Protein AF-A0A357L4D3-F1 (afdb_monomer_lite)

Sequence (300 aa):
IMASGLSYDSAEARAICGAVTALLTGAAYRASAEMAGAIGAFPMWRENRETMLRVLRNHRRAALGTRAAGEFEGLARAPAPLDHGAAPWKALSARAQSVWNEAYELGSLNGFRNAQVSAIAPTGTIGLVMDCDTTGIEPDYALVKFKKLAGGGQIKLINQQIPAALSALGYAENEIADIIDYVVGRGTLAGAPGVSPEALREEGFTDRHLKALEDRVKLAFDLTFAFTPQALGEDFCRHILGFTEGQMHASGYQVLRDLGFSDEDIHASNLYVCGAMTTEGAPHLKLEHYAVFDCATPCG

Foldseek 3Di:
DLLLLDFCPDLQNVLVVLLVVLLQQLLQLLVQLVCCQVPNAAPCCVVCVVVLLLVLQLSLCLLVQPDDPPSRPPDPDRDHRRDCPSHPPNVSSVSSNVSSVSSSVSCNVRNGRDSGGDDFDFQVPVCVVVVHQDRTSAFHAFQWDWDADPVGDIAIDGDPSQLSNCVSVPDDPVLSVQLCCQQAAPLALDPQPFSHPVLVVVLVDDPVQRVLLSVVLNGDLASQVCVQCVNSDVCCCCPRNVDDPCLNPDPPRRRCVSSPTDPVSRVSSRSRRGHLSASVVGPPDDPVSRSSRDHPDPSD

pLDDT: mean 93.04, std 6.51, range [47.16, 98.75]

Structure (mmCIF, N/CA/C/O backbone):
data_AF-A0A357L4D3-F1
#
_entry.id   AF-A0A357L4D3-F1
#
loop_
_atom_site.group_PDB
_atom_site.id
_atom_site.type_symbol
_atom_site.label_atom_id
_atom_site.label_alt_id
_atom_site.label_comp_id
_atom_site.label_asym_id
_atom_site.label_entity_id
_atom_site.label_seq_id
_atom_site.pdbx_PDB_ins_code
_atom_site.Cartn_x
_atom_site.Cartn_y
_atom_site.Cartn_z
_atom_site.occupancy
_atom_site.B_iso_or_equiv
_atom_site.auth_seq_id
_atom_site.auth_comp_id
_atom_site.auth_asym_id
_atom_site.auth_atom_id
_atom_site.pdbx_PDB_model_num
ATOM 1 N N . ILE A 1 1 ? 3.120 5.857 -2.436 1.00 94.69 1 ILE A N 1
ATOM 2 C CA . ILE A 1 1 ? 2.044 6.684 -3.033 1.00 94.69 1 ILE A CA 1
ATOM 3 C C . ILE A 1 1 ? 1.236 7.342 -1.922 1.00 94.69 1 ILE A C 1
ATOM 5 O O . ILE A 1 1 ? 1.465 8.522 -1.703 1.00 94.69 1 ILE A O 1
ATOM 9 N N . MET A 1 2 ? 0.447 6.583 -1.148 1.00 95.56 2 MET A N 1
ATOM 10 C CA . MET A 1 2 ? -0.321 7.096 0.003 1.00 95.56 2 MET A CA 1
ATOM 11 C C . MET A 1 2 ? 0.529 7.934 0.971 1.00 95.56 2 MET A C 1
ATOM 13 O O . MET A 1 2 ? 0.196 9.080 1.229 1.00 95.56 2 MET A O 1
ATOM 17 N N . ALA A 1 3 ? 1.694 7.426 1.391 1.00 95.38 3 ALA A N 1
ATOM 18 C CA . ALA A 1 3 ? 2.630 8.137 2.275 1.00 95.38 3 ALA A CA 1
ATOM 19 C C . ALA A 1 3 ? 3.084 9.524 1.774 1.00 95.38 3 ALA A C 1
ATOM 21 O O . ALA A 1 3 ? 3.656 10.301 2.527 1.00 95.38 3 ALA A O 1
ATOM 22 N N . SER A 1 4 ? 2.886 9.824 0.489 1.00 95.62 4 SER A N 1
ATOM 23 C CA . SER A 1 4 ? 3.210 11.113 -0.126 1.00 95.62 4 SER A CA 1
ATOM 24 C C . SER A 1 4 ? 1.986 12.018 -0.292 1.00 95.62 4 SER A C 1
ATOM 26 O O . SER A 1 4 ? 2.080 13.007 -1.011 1.00 95.62 4 SER A O 1
ATOM 28 N N . GLY A 1 5 ? 0.844 11.669 0.308 1.00 96.38 5 GLY A N 1
ATOM 29 C CA . GLY A 1 5 ? -0.404 12.424 0.188 1.00 96.38 5 GLY A CA 1
ATOM 30 C C . GLY A 1 5 ? -1.052 12.332 -1.197 1.00 96.38 5 GLY A C 1
ATOM 31 O O . GLY A 1 5 ? -1.813 13.213 -1.575 1.00 96.38 5 GLY A O 1
ATOM 32 N N . LEU A 1 6 ? -0.721 11.308 -1.991 1.00 96.88 6 LEU A N 1
ATOM 33 C CA . LEU A 1 6 ? -1.233 11.146 -3.354 1.00 96.88 6 LEU A CA 1
ATOM 34 C C . LEU A 1 6 ? -2.253 10.014 -3.414 1.00 96.88 6 LEU A C 1
ATOM 36 O O . LEU A 1 6 ? -1.976 8.916 -2.928 1.00 96.88 6 LEU A O 1
ATOM 40 N N . SER A 1 7 ? -3.378 10.259 -4.089 1.00 95.62 7 SER A N 1
ATOM 41 C CA . SER A 1 7 ? -4.322 9.194 -4.432 1.00 95.62 7 SER A CA 1
ATOM 42 C C . SER A 1 7 ? -3.694 8.201 -5.399 1.00 95.62 7 SER A C 1
ATOM 44 O O . SER A 1 7 ? -2.968 8.585 -6.324 1.00 95.62 7 SER A O 1
ATOM 46 N N . TYR A 1 8 ? -3.994 6.918 -5.202 1.00 94.56 8 TYR A N 1
ATOM 47 C CA . TYR A 1 8 ? -3.538 5.840 -6.071 1.00 94.56 8 TYR A CA 1
ATOM 48 C C . TYR A 1 8 ? -3.998 6.034 -7.530 1.00 94.56 8 TYR A C 1
ATOM 50 O O . TYR A 1 8 ? -3.258 5.699 -8.458 1.00 94.56 8 TYR A O 1
ATOM 58 N N . ASP A 1 9 ? -5.173 6.631 -7.750 1.00 93.44 9 ASP A N 1
ATOM 59 C CA . ASP A 1 9 ? -5.750 6.861 -9.080 1.00 93.44 9 ASP A CA 1
ATOM 60 C C . ASP A 1 9 ? -5.331 8.195 -9.733 1.00 93.44 9 ASP A C 1
ATOM 62 O O . ASP A 1 9 ? -5.747 8.512 -10.855 1.00 93.44 9 ASP A O 1
ATOM 66 N N . SER A 1 10 ? -4.476 8.973 -9.070 1.00 96.25 10 SER A N 1
ATOM 67 C CA . SER A 1 10 ? -4.037 10.278 -9.561 1.00 96.25 10 SER A CA 1
ATOM 68 C C . SER A 1 10 ? -3.115 10.167 -10.784 1.00 96.25 10 SER A C 1
ATOM 70 O O . SER A 1 10 ? -2.499 9.129 -11.070 1.00 96.25 10 SER A O 1
ATOM 72 N N . ALA A 1 11 ? -3.001 11.256 -11.550 1.00 97.00 11 ALA A N 1
ATOM 73 C CA . ALA A 1 11 ? -2.060 11.315 -12.669 1.00 97.00 11 ALA A CA 1
ATOM 74 C C . ALA A 1 11 ? -0.606 11.236 -12.174 1.00 97.00 11 ALA A C 1
ATOM 76 O O . ALA A 1 11 ? 0.230 10.571 -12.790 1.00 97.00 11 ALA A O 1
ATOM 77 N N . GLU A 1 12 ? -0.340 11.853 -11.029 1.00 97.44 12 GLU A N 1
ATOM 78 C CA . GLU A 1 12 ? 0.917 11.872 -10.301 1.00 97.44 12 GLU A CA 1
ATOM 79 C C . GLU A 1 12 ? 1.324 10.459 -9.884 1.00 97.44 12 GLU A C 1
ATOM 81 O O . GLU A 1 12 ? 2.450 10.040 -10.161 1.00 97.44 12 GLU A O 1
ATOM 86 N N . ALA A 1 13 ? 0.411 9.688 -9.280 1.00 96.38 13 ALA A N 1
ATOM 87 C CA . ALA A 1 13 ? 0.677 8.310 -8.877 1.00 96.38 13 ALA A CA 1
ATO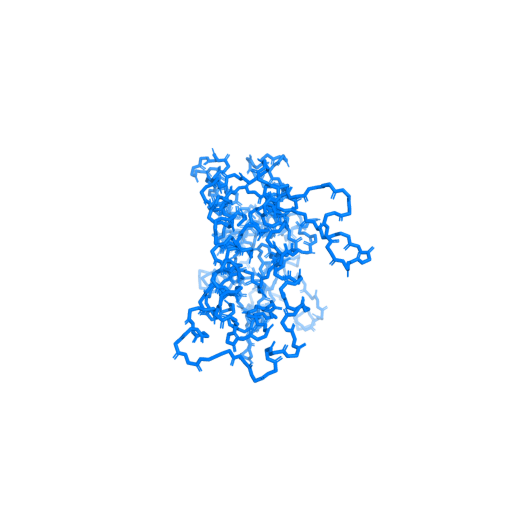M 88 C C . ALA A 1 13 ? 0.981 7.413 -10.078 1.00 96.38 13 ALA A C 1
ATOM 90 O O . ALA A 1 13 ? 1.992 6.708 -10.073 1.00 96.38 13 ALA A O 1
ATOM 91 N N . ARG A 1 14 ? 0.188 7.499 -11.156 1.00 96.50 14 ARG A N 1
ATOM 92 C CA . ARG A 1 14 ? 0.481 6.776 -12.407 1.00 96.50 14 ARG A CA 1
ATOM 93 C C . ARG A 1 14 ? 1.848 7.145 -12.979 1.00 96.50 14 ARG A C 1
ATOM 95 O O . ARG A 1 14 ? 2.580 6.260 -13.425 1.00 96.50 14 ARG A O 1
ATOM 102 N N . ALA A 1 15 ? 2.210 8.426 -12.953 1.00 96.81 15 ALA A N 1
ATOM 103 C CA . ALA A 1 15 ? 3.503 8.895 -13.433 1.00 96.81 15 ALA A CA 1
ATOM 104 C C . ALA A 1 15 ? 4.665 8.394 -12.558 1.00 96.81 15 ALA A C 1
ATOM 106 O O . ALA A 1 15 ? 5.689 7.966 -13.093 1.00 96.81 15 ALA A O 1
ATOM 107 N N . ILE A 1 16 ? 4.503 8.378 -11.231 1.00 97.06 16 ILE A N 1
ATOM 108 C CA . ILE A 1 16 ? 5.472 7.783 -10.300 1.00 97.06 16 ILE A CA 1
ATOM 109 C C . ILE A 1 16 ? 5.638 6.293 -10.593 1.00 97.06 16 ILE A C 1
ATOM 111 O O . ILE A 1 16 ? 6.762 5.845 -10.815 1.00 97.06 16 ILE A O 1
ATOM 115 N N . CYS A 1 17 ? 4.543 5.530 -10.620 1.00 95.94 17 CYS A N 1
ATOM 116 C CA . CYS A 1 17 ? 4.571 4.089 -10.864 1.00 95.94 17 CYS A CA 1
ATOM 117 C C . CYS A 1 17 ? 5.234 3.773 -12.209 1.00 95.94 17 CYS A C 1
ATOM 119 O O . CYS A 1 17 ? 6.149 2.953 -12.268 1.00 95.94 17 CYS A O 1
ATOM 121 N N . GLY A 1 18 ? 4.853 4.492 -13.269 1.00 96.31 18 GLY A N 1
ATOM 122 C CA . GLY A 1 18 ? 5.485 4.376 -14.579 1.00 96.31 18 GLY A CA 1
ATOM 123 C C . GLY A 1 18 ? 6.991 4.645 -14.528 1.00 96.31 18 GLY A C 1
ATOM 124 O O . GLY A 1 18 ? 7.767 3.868 -15.082 1.00 96.31 18 GLY A O 1
ATOM 125 N N . ALA A 1 19 ? 7.427 5.697 -13.828 1.00 97.69 19 ALA A N 1
ATOM 126 C CA . ALA A 1 19 ? 8.841 6.044 -13.717 1.00 97.69 19 ALA A CA 1
ATOM 127 C C . ALA A 1 19 ? 9.643 5.027 -12.887 1.00 97.69 19 ALA A C 1
ATOM 129 O O . ALA A 1 19 ? 10.742 4.654 -13.297 1.00 97.69 19 ALA A O 1
ATOM 130 N N . VAL A 1 20 ? 9.102 4.535 -11.763 1.00 97.19 20 VAL A N 1
ATOM 131 C CA . VAL A 1 20 ? 9.742 3.491 -10.940 1.00 97.19 20 VAL A CA 1
ATOM 132 C C . VAL A 1 20 ? 9.900 2.205 -11.748 1.00 97.19 20 VAL A C 1
ATOM 134 O O . VAL A 1 20 ? 11.005 1.675 -11.850 1.00 97.19 20 VAL A O 1
ATOM 137 N N . THR A 1 21 ? 8.830 1.714 -12.376 1.00 96.88 21 THR A N 1
ATOM 138 C CA . THR A 1 21 ? 8.885 0.472 -13.159 1.00 96.88 21 THR A CA 1
ATOM 139 C C . THR A 1 21 ? 9.787 0.611 -14.386 1.00 96.88 21 THR A C 1
ATOM 141 O O . THR A 1 21 ? 10.532 -0.322 -14.710 1.00 96.88 21 THR A O 1
ATOM 144 N N . ALA A 1 22 ? 9.779 1.776 -15.045 1.00 97.62 22 ALA A N 1
ATOM 145 C CA . ALA A 1 22 ? 10.692 2.077 -16.141 1.00 97.62 22 ALA A CA 1
ATOM 146 C C . ALA A 1 22 ? 12.150 2.072 -15.671 1.00 97.62 22 ALA A C 1
ATOM 148 O O . ALA A 1 22 ? 12.981 1.453 -16.331 1.00 97.62 22 ALA A O 1
ATOM 149 N N . LEU A 1 23 ? 12.459 2.701 -14.534 1.00 98.25 23 LEU A N 1
ATOM 150 C CA . LEU A 1 23 ? 13.804 2.714 -13.968 1.00 98.25 23 LEU A CA 1
ATOM 151 C C . LEU A 1 23 ? 14.289 1.300 -13.634 1.00 98.25 23 LEU A C 1
ATOM 153 O O . LEU A 1 23 ? 15.369 0.917 -14.076 1.00 98.25 23 LEU A O 1
ATOM 157 N N . LEU A 1 24 ? 13.487 0.518 -12.906 1.00 98.12 24 LEU A N 1
ATOM 158 C CA . LEU A 1 24 ? 13.829 -0.855 -12.520 1.00 98.12 24 LEU A CA 1
ATOM 159 C C . LEU A 1 24 ? 14.109 -1.728 -13.749 1.00 98.12 24 LEU A C 1
ATOM 161 O O . LEU A 1 24 ? 15.139 -2.397 -13.826 1.00 98.12 24 LEU A O 1
ATOM 165 N N . THR A 1 25 ? 13.220 -1.677 -14.743 1.00 98.31 25 THR A N 1
ATOM 166 C CA . THR A 1 25 ? 13.346 -2.494 -15.956 1.00 98.31 25 THR A CA 1
ATOM 167 C C . THR A 1 25 ? 14.520 -2.040 -16.826 1.00 98.31 25 THR A C 1
ATOM 169 O O . THR A 1 25 ? 15.302 -2.870 -17.287 1.00 98.31 25 THR A O 1
ATOM 172 N N . GLY A 1 26 ? 14.683 -0.730 -17.033 1.00 98.44 26 GLY A N 1
ATOM 173 C CA . GLY A 1 26 ? 15.784 -0.179 -17.821 1.00 98.44 26 GLY A CA 1
ATOM 174 C C . GLY A 1 26 ? 17.144 -0.459 -17.178 1.00 98.44 26 GLY A C 1
ATOM 175 O O . GLY A 1 26 ? 18.069 -0.888 -17.864 1.00 98.44 26 GLY A O 1
ATOM 176 N N . ALA A 1 27 ? 17.256 -0.311 -15.855 1.00 98.69 27 ALA A N 1
ATOM 177 C CA . ALA A 1 27 ? 18.471 -0.644 -15.114 1.00 98.69 27 ALA A CA 1
ATOM 178 C C . ALA A 1 27 ? 18.823 -2.134 -15.225 1.00 98.69 27 ALA A C 1
ATOM 180 O O . ALA A 1 27 ? 19.986 -2.471 -15.443 1.00 98.69 27 ALA A O 1
ATOM 181 N N . ALA A 1 28 ? 17.829 -3.022 -15.143 1.00 98.75 28 ALA A N 1
ATOM 182 C CA . ALA A 1 28 ? 18.045 -4.455 -15.297 1.00 98.75 28 ALA A CA 1
ATOM 183 C C . ALA A 1 28 ? 18.499 -4.827 -16.721 1.00 98.75 28 ALA A C 1
ATOM 185 O O . ALA A 1 28 ? 19.418 -5.629 -16.882 1.00 98.75 28 ALA A O 1
ATOM 186 N N . TYR A 1 29 ? 17.937 -4.203 -17.764 1.00 98.69 29 TYR A N 1
ATOM 187 C CA . TYR A 1 29 ? 18.421 -4.397 -19.136 1.00 98.69 29 TYR A CA 1
ATOM 188 C C . TYR A 1 29 ? 19.818 -3.813 -19.367 1.00 98.69 29 TYR A C 1
ATOM 190 O O . TYR A 1 29 ? 20.626 -4.450 -20.038 1.00 98.69 29 TYR A O 1
ATOM 198 N N . ARG A 1 30 ? 20.138 -2.652 -18.781 1.00 98.75 30 ARG A N 1
ATOM 199 C CA . ARG A 1 30 ? 21.494 -2.080 -18.800 1.00 98.75 30 ARG A CA 1
ATOM 200 C C . ARG A 1 30 ? 22.500 -3.053 -18.183 1.00 98.75 30 ARG A C 1
ATOM 202 O O . ARG A 1 30 ? 23.486 -3.384 -18.832 1.00 98.75 30 ARG A O 1
ATOM 209 N N . ALA A 1 31 ? 22.213 -3.577 -16.991 1.00 98.75 31 ALA A N 1
ATOM 210 C CA . ALA A 1 31 ? 23.050 -4.589 -16.345 1.00 98.75 31 ALA A CA 1
ATOM 211 C C . ALA A 1 31 ? 23.157 -5.870 -17.193 1.00 98.75 31 ALA A C 1
ATOM 213 O O . ALA A 1 31 ? 24.236 -6.432 -17.357 1.00 98.75 31 ALA A O 1
ATOM 214 N N . SER A 1 32 ? 22.058 -6.308 -17.812 1.00 98.75 32 SER A N 1
ATOM 215 C CA . SER A 1 32 ? 22.063 -7.461 -18.716 1.00 98.75 32 SER A CA 1
ATOM 216 C C . SER A 1 32 ? 22.957 -7.250 -19.948 1.00 98.75 32 SER A C 1
ATOM 218 O O . SER A 1 32 ? 23.592 -8.198 -20.416 1.00 98.75 32 SER A O 1
ATOM 220 N N . ALA A 1 33 ? 23.047 -6.022 -20.462 1.00 98.75 33 ALA A N 1
ATOM 221 C CA . ALA A 1 33 ? 23.944 -5.659 -21.557 1.00 98.75 33 ALA A CA 1
ATOM 222 C C . ALA A 1 33 ? 25.419 -5.560 -21.119 1.00 98.75 33 ALA A C 1
ATOM 224 O O . ALA A 1 33 ? 26.315 -5.956 -21.870 1.00 98.75 33 ALA A O 1
ATOM 225 N N . GLU A 1 34 ? 25.687 -5.093 -19.895 1.00 98.69 34 GLU A N 1
ATOM 226 C CA . GLU A 1 34 ? 27.023 -5.152 -19.276 1.00 98.69 34 GLU A CA 1
ATOM 227 C C . GLU A 1 34 ? 27.485 -6.614 -19.147 1.00 98.69 34 GLU A C 1
ATOM 229 O O . GLU A 1 34 ? 28.576 -6.971 -19.597 1.00 98.69 34 GLU A O 1
ATOM 234 N N . MET A 1 35 ? 26.617 -7.490 -18.629 1.00 98.75 35 MET A N 1
ATOM 235 C CA . MET A 1 35 ? 26.881 -8.928 -18.536 1.00 98.75 35 MET A CA 1
ATOM 236 C C . MET A 1 35 ? 27.131 -9.549 -19.912 1.00 98.75 35 MET A C 1
ATOM 238 O O . MET A 1 35 ? 28.059 -10.338 -20.063 1.00 98.75 35 MET A O 1
ATOM 242 N N . ALA A 1 36 ? 26.341 -9.195 -20.928 1.00 98.62 36 ALA A N 1
ATOM 243 C CA . ALA A 1 36 ? 26.537 -9.715 -22.278 1.00 98.62 36 ALA A CA 1
ATOM 244 C C . ALA A 1 36 ? 27.916 -9.358 -22.850 1.00 98.62 36 ALA A C 1
ATOM 246 O O . ALA A 1 36 ? 28.541 -10.200 -23.492 1.00 98.62 36 ALA A O 1
ATOM 247 N N . GLY A 1 37 ? 28.418 -8.151 -22.567 1.00 98.31 37 GLY A N 1
ATOM 248 C CA . GLY A 1 37 ? 29.759 -7.730 -22.977 1.00 98.31 37 GLY A CA 1
ATOM 249 C C . GLY A 1 37 ? 30.880 -8.532 -22.308 1.00 98.31 37 GLY A C 1
ATOM 250 O O . GLY A 1 37 ? 31.916 -8.761 -22.923 1.00 98.31 37 GLY A O 1
ATOM 251 N N . ALA A 1 38 ? 30.666 -8.997 -21.074 1.00 98.25 38 ALA A N 1
ATOM 252 C CA . ALA A 1 38 ? 31.663 -9.754 -20.315 1.00 98.25 38 ALA A CA 1
ATOM 253 C C . ALA A 1 38 ? 31.607 -11.274 -20.557 1.00 98.25 38 ALA A C 1
ATOM 255 O O . ALA A 1 38 ? 32.646 -11.922 -20.657 1.00 98.25 38 ALA A O 1
ATOM 256 N N . ILE A 1 39 ? 30.404 -11.856 -20.619 1.00 98.12 39 ILE A N 1
ATOM 257 C CA . ILE A 1 39 ? 30.187 -13.317 -20.621 1.00 98.12 39 ILE A CA 1
ATOM 258 C C . ILE A 1 39 ? 29.311 -13.815 -21.785 1.00 98.12 39 ILE A C 1
ATOM 260 O O . ILE A 1 39 ? 28.889 -14.975 -21.801 1.00 98.12 39 ILE A O 1
ATOM 264 N N . GLY A 1 40 ? 29.028 -12.950 -22.760 1.00 98.25 40 GLY A N 1
ATOM 265 C CA . GLY A 1 40 ? 28.209 -13.245 -23.936 1.00 98.25 40 GLY A CA 1
ATOM 266 C C . GLY A 1 40 ? 26.702 -13.107 -23.696 1.00 98.25 40 GLY A C 1
ATOM 267 O O . GLY A 1 40 ? 26.199 -13.315 -22.589 1.00 98.25 40 GLY A O 1
ATOM 268 N N . ALA A 1 41 ? 25.966 -12.774 -24.759 1.00 98.56 41 ALA A N 1
ATOM 269 C CA . ALA A 1 41 ? 24.504 -12.687 -24.767 1.00 98.56 41 ALA A CA 1
ATOM 270 C C . ALA A 1 41 ? 23.817 -14.053 -24.530 1.00 98.56 41 ALA A C 1
ATOM 272 O O . ALA A 1 41 ? 24.474 -15.097 -24.498 1.00 98.56 41 ALA A O 1
ATOM 273 N N . PHE A 1 42 ? 22.489 -14.066 -24.360 1.00 98.12 42 PHE A N 1
ATOM 274 C CA . PHE A 1 42 ? 21.740 -15.328 -24.267 1.00 98.12 42 PHE A CA 1
ATOM 275 C C . PHE A 1 42 ? 21.852 -16.154 -25.567 1.00 98.12 42 PHE A C 1
ATOM 277 O O . PHE A 1 42 ? 22.042 -15.575 -26.640 1.00 98.12 42 PHE A O 1
ATOM 284 N N . PRO A 1 43 ? 21.695 -17.494 -25.513 1.00 97.88 43 PRO A N 1
ATOM 285 C CA . PRO A 1 43 ? 22.008 -18.383 -26.639 1.00 97.88 43 PRO A CA 1
ATOM 286 C C . PRO A 1 43 ? 21.337 -18.027 -27.974 1.00 97.88 43 PRO A C 1
ATOM 288 O O . PRO A 1 43 ? 21.995 -18.052 -29.006 1.00 97.88 43 PRO A O 1
ATOM 291 N N . MET A 1 44 ? 20.059 -17.640 -27.946 1.00 97.44 44 MET A N 1
ATOM 292 C CA . MET A 1 44 ? 19.259 -17.312 -29.139 1.00 97.44 44 MET A CA 1
ATOM 293 C C . MET A 1 44 ? 19.305 -15.823 -29.527 1.00 97.44 44 MET A C 1
ATOM 295 O O . MET A 1 44 ? 18.404 -15.321 -30.204 1.00 97.44 44 MET A O 1
ATOM 299 N N . TRP A 1 45 ? 20.295 -15.063 -29.043 1.00 97.44 45 TRP A N 1
ATOM 300 C CA . TRP A 1 45 ? 20.363 -13.620 -29.290 1.00 97.44 45 TRP A CA 1
ATOM 301 C C . TRP A 1 45 ? 20.466 -13.293 -30.778 1.00 97.44 45 TRP A C 1
ATOM 303 O O . TRP A 1 45 ? 19.811 -12.362 -31.235 1.00 97.44 45 TRP A O 1
ATOM 313 N N . ARG A 1 46 ? 21.258 -14.049 -31.549 1.00 96.94 46 ARG A N 1
ATOM 314 C CA . ARG A 1 46 ? 21.493 -13.757 -32.973 1.00 96.94 46 ARG A CA 1
ATOM 315 C C . ARG A 1 46 ? 20.198 -13.821 -33.778 1.00 96.94 46 ARG A C 1
ATOM 317 O O . ARG A 1 46 ? 19.927 -12.924 -34.568 1.00 96.94 46 ARG A O 1
ATOM 324 N N . GLU A 1 47 ? 19.389 -14.840 -33.526 1.00 97.75 47 GLU A N 1
ATOM 325 C CA . GLU A 1 47 ? 18.095 -15.061 -34.162 1.00 97.75 47 GLU A CA 1
ATOM 326 C C . GLU A 1 47 ? 17.042 -14.066 -33.658 1.00 97.75 47 GLU A C 1
ATOM 328 O O . GLU A 1 47 ? 16.167 -13.639 -34.410 1.00 97.75 47 GLU A O 1
ATOM 333 N N . ASN A 1 48 ? 17.116 -13.673 -32.382 1.00 97.44 48 ASN A N 1
ATOM 334 C CA . ASN A 1 48 ? 16.118 -12.812 -31.750 1.00 97.44 48 ASN A CA 1
ATOM 335 C C . ASN A 1 48 ? 16.438 -11.308 -31.814 1.00 97.44 48 ASN A C 1
ATOM 337 O O . ASN A 1 48 ? 15.561 -10.493 -31.519 1.00 97.44 48 ASN A O 1
ATOM 341 N N . ARG A 1 49 ? 17.655 -10.930 -32.228 1.00 97.44 49 ARG A N 1
ATOM 342 C CA . ARG A 1 49 ? 18.212 -9.569 -32.157 1.00 97.44 49 ARG A CA 1
ATOM 343 C C . ARG A 1 49 ? 17.238 -8.492 -32.615 1.00 97.44 49 ARG A C 1
ATOM 345 O O . ARG A 1 49 ? 16.936 -7.580 -31.853 1.00 97.44 49 ARG A O 1
ATOM 352 N N . GLU A 1 50 ? 16.721 -8.600 -33.836 1.00 97.50 50 GLU A N 1
ATOM 353 C CA . GLU A 1 50 ? 15.847 -7.566 -34.406 1.00 97.50 50 GLU A CA 1
ATOM 354 C C . GLU A 1 50 ? 14.525 -7.432 -33.642 1.00 97.50 50 GLU A C 1
ATOM 356 O O . GLU A 1 50 ? 14.039 -6.324 -33.407 1.00 97.50 50 GLU A O 1
ATOM 361 N N . THR A 1 51 ? 13.968 -8.557 -33.188 1.00 96.94 51 THR A N 1
ATOM 362 C CA . THR A 1 51 ? 12.732 -8.571 -32.397 1.00 96.94 51 THR A CA 1
ATOM 363 C C . THR A 1 51 ? 12.957 -7.951 -31.025 1.00 96.94 51 THR A C 1
ATOM 365 O O . THR A 1 51 ? 12.169 -7.106 -30.600 1.00 96.94 51 THR A O 1
ATOM 368 N N . MET A 1 52 ? 14.038 -8.327 -30.344 1.00 97.25 52 MET A N 1
ATOM 369 C CA . MET A 1 52 ? 14.359 -7.778 -29.035 1.00 97.25 52 MET A CA 1
ATOM 370 C C . MET A 1 52 ? 14.674 -6.285 -29.134 1.00 97.25 52 MET A C 1
ATOM 372 O O . MET A 1 52 ? 14.056 -5.491 -28.432 1.00 97.25 52 MET A O 1
ATOM 376 N N . LEU A 1 53 ? 15.536 -5.857 -30.060 1.00 97.88 53 LEU A N 1
ATOM 377 C CA . LEU A 1 53 ? 15.850 -4.436 -30.232 1.00 97.88 53 LEU A CA 1
ATOM 378 C C . LEU A 1 53 ? 14.605 -3.599 -30.554 1.00 97.88 53 LEU A C 1
ATOM 380 O O . LEU A 1 53 ? 14.491 -2.486 -30.045 1.00 97.88 53 LEU A O 1
ATOM 384 N N . ARG A 1 54 ? 13.634 -4.132 -31.309 1.00 97.06 54 ARG A N 1
ATOM 385 C CA . ARG A 1 54 ? 12.324 -3.484 -31.502 1.00 97.06 54 ARG A CA 1
ATOM 386 C C . ARG A 1 54 ? 11.580 -3.282 -30.179 1.00 97.06 54 ARG A C 1
ATOM 388 O O . ARG A 1 54 ? 11.091 -2.185 -29.913 1.00 97.06 54 ARG A O 1
ATOM 395 N N . VAL A 1 55 ? 11.503 -4.318 -29.342 1.00 96.12 55 VAL A N 1
ATOM 396 C CA . VAL A 1 55 ? 10.865 -4.243 -28.015 1.00 96.12 55 VAL A CA 1
ATOM 397 C C . VAL A 1 55 ? 11.563 -3.202 -27.135 1.00 96.12 55 VAL A C 1
ATOM 399 O O . VAL A 1 55 ? 10.897 -2.339 -26.564 1.00 96.12 55 VAL A O 1
ATOM 402 N N . LEU A 1 56 ? 12.897 -3.212 -27.088 1.00 97.31 56 LEU A N 1
ATOM 403 C CA . LEU A 1 56 ? 13.687 -2.262 -26.301 1.00 97.31 56 LEU A CA 1
ATOM 404 C C . LEU A 1 56 ? 13.523 -0.819 -26.814 1.00 97.31 56 LEU A C 1
ATOM 406 O O . LEU A 1 56 ? 13.382 0.095 -26.002 1.00 97.31 56 LEU A O 1
ATOM 410 N N . ARG A 1 57 ? 13.454 -0.594 -28.138 1.00 96.94 57 ARG A N 1
ATOM 411 C CA . ARG A 1 57 ? 13.126 0.729 -28.708 1.00 96.94 57 ARG A CA 1
ATOM 412 C C . ARG A 1 57 ? 11.749 1.211 -28.270 1.00 96.94 57 ARG A C 1
ATOM 414 O O . ARG A 1 57 ? 11.611 2.375 -27.911 1.00 96.94 57 ARG A O 1
ATOM 421 N N . ASN A 1 58 ? 10.744 0.337 -28.262 1.00 97.00 58 ASN A N 1
ATOM 422 C CA . ASN A 1 58 ? 9.400 0.701 -27.814 1.00 97.00 58 ASN A CA 1
ATOM 423 C C . ASN A 1 58 ? 9.359 1.043 -26.320 1.00 97.00 58 ASN A C 1
ATOM 425 O O . ASN A 1 58 ? 8.753 2.048 -25.956 1.00 97.00 58 ASN A O 1
ATOM 429 N N . HIS A 1 59 ? 10.044 0.282 -25.461 1.00 96.94 59 HIS A N 1
ATOM 4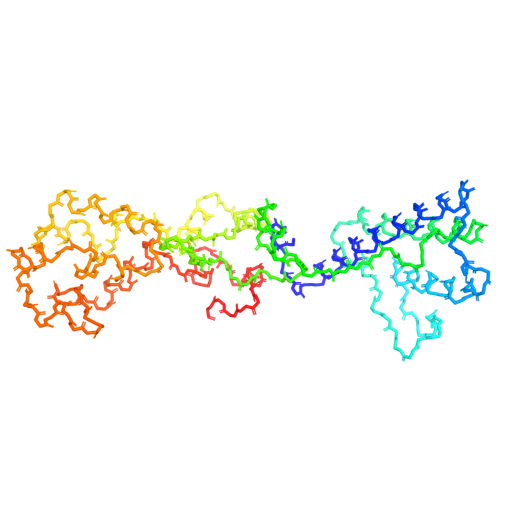30 C CA . HIS A 1 59 ? 10.175 0.651 -24.048 1.00 96.94 59 HIS A CA 1
ATOM 431 C C . HIS A 1 59 ? 10.894 1.989 -23.866 1.00 96.94 59 HIS A C 1
ATOM 433 O O . HIS A 1 59 ? 10.426 2.833 -23.105 1.00 96.94 59 HIS A O 1
ATOM 439 N N . ARG A 1 60 ? 11.980 2.219 -24.612 1.00 97.06 60 ARG A N 1
ATOM 440 C CA . ARG A 1 60 ? 12.701 3.495 -24.614 1.00 97.06 60 ARG A CA 1
ATOM 441 C C . ARG A 1 60 ? 11.797 4.657 -25.034 1.00 97.06 60 ARG A C 1
ATOM 443 O O . ARG A 1 60 ? 11.765 5.661 -24.338 1.00 97.06 60 ARG A O 1
ATOM 450 N N . ARG A 1 61 ? 11.018 4.525 -26.114 1.00 96.62 61 ARG A N 1
ATOM 451 C CA . ARG A 1 61 ? 10.039 5.547 -26.545 1.00 96.62 61 ARG A CA 1
ATOM 452 C C . ARG A 1 61 ? 8.993 5.837 -25.471 1.00 96.62 61 ARG A C 1
ATOM 454 O O . ARG A 1 61 ? 8.723 6.998 -25.181 1.00 96.62 61 ARG A O 1
ATOM 461 N N . ALA A 1 62 ? 8.441 4.795 -24.846 1.00 96.44 62 ALA A N 1
ATOM 462 C CA . ALA A 1 62 ? 7.489 4.963 -23.751 1.00 96.44 62 ALA A CA 1
ATOM 463 C C . ALA A 1 62 ? 8.126 5.701 -22.561 1.00 96.44 62 ALA A C 1
ATOM 465 O O . ALA A 1 62 ? 7.512 6.613 -22.016 1.00 96.44 62 ALA A O 1
ATOM 466 N N . ALA A 1 63 ? 9.365 5.356 -22.201 1.00 96.69 63 ALA A N 1
ATOM 467 C CA . ALA A 1 63 ? 10.104 5.998 -21.118 1.00 96.69 63 ALA A CA 1
ATOM 468 C C . ALA A 1 63 ? 10.495 7.454 -21.410 1.00 96.69 63 ALA A C 1
ATOM 470 O O . ALA A 1 63 ? 10.647 8.210 -20.460 1.00 96.69 63 ALA A O 1
ATOM 471 N N . LEU A 1 64 ? 10.650 7.832 -22.686 1.00 95.81 64 LEU A N 1
ATOM 472 C CA . LEU A 1 64 ? 10.890 9.207 -23.154 1.00 95.81 64 LEU A CA 1
ATOM 473 C C . LEU A 1 64 ? 9.602 10.034 -23.307 1.00 95.81 64 LEU A C 1
ATOM 475 O O . LEU A 1 64 ? 9.662 11.201 -23.690 1.00 95.81 64 LEU A O 1
ATOM 479 N N . GLY A 1 65 ? 8.432 9.442 -23.056 1.00 94.44 65 GLY A N 1
ATOM 480 C CA . GLY A 1 65 ? 7.162 10.157 -23.140 1.00 94.44 65 GLY A CA 1
ATOM 481 C C . GLY A 1 65 ? 6.632 10.356 -24.567 1.00 94.44 65 GLY A C 1
ATOM 482 O O . GLY A 1 65 ? 5.809 11.245 -24.781 1.00 94.44 65 GLY A O 1
ATOM 483 N N . THR A 1 66 ? 7.071 9.556 -25.548 1.00 91.38 66 THR A N 1
ATOM 484 C CA . THR A 1 66 ? 6.587 9.621 -26.942 1.00 91.38 66 THR A CA 1
ATOM 485 C C . THR A 1 66 ? 5.063 9.464 -27.021 1.00 91.38 66 THR A C 1
ATOM 487 O O . THR A 1 66 ? 4.518 8.451 -26.582 1.00 91.38 66 THR A O 1
ATOM 490 N N . ARG A 1 67 ? 4.371 10.424 -27.654 1.00 85.94 67 ARG A N 1
ATOM 491 C CA . ARG A 1 67 ? 2.901 10.411 -27.836 1.00 85.94 67 ARG A CA 1
ATOM 492 C C . ARG A 1 67 ? 2.430 10.374 -29.292 1.00 85.94 67 ARG A C 1
ATOM 494 O O . ARG A 1 67 ? 1.240 10.180 -29.526 1.00 85.94 67 ARG A O 1
ATOM 501 N N . ALA A 1 68 ? 3.319 10.568 -30.265 1.00 79.44 68 ALA A N 1
ATOM 502 C CA . ALA A 1 68 ? 2.929 10.603 -31.670 1.00 79.44 68 ALA A CA 1
ATOM 503 C C . ALA A 1 68 ? 2.486 9.218 -32.175 1.00 79.44 68 ALA A C 1
ATOM 505 O O . ALA A 1 68 ? 3.094 8.186 -31.871 1.00 79.44 68 ALA A O 1
ATOM 506 N N . ALA A 1 69 ? 1.402 9.201 -32.953 1.00 70.06 69 ALA A N 1
ATOM 507 C CA . ALA A 1 69 ? 0.860 7.979 -33.532 1.00 70.06 69 ALA A CA 1
ATOM 508 C C . ALA A 1 69 ? 1.853 7.357 -34.528 1.00 70.06 69 ALA A C 1
ATOM 510 O O . ALA A 1 69 ? 2.466 8.058 -35.327 1.00 70.06 69 ALA A O 1
ATOM 511 N N . GLY A 1 70 ? 1.996 6.030 -34.487 1.00 76.00 70 GLY A N 1
ATOM 512 C CA . GLY A 1 70 ? 2.886 5.288 -35.388 1.00 76.00 70 GLY A CA 1
ATOM 513 C C . GLY A 1 70 ? 4.356 5.228 -34.960 1.00 76.00 70 GLY A C 1
ATOM 514 O O . GLY A 1 70 ? 5.129 4.529 -35.606 1.00 76.00 70 GLY A O 1
ATOM 515 N N . GLU A 1 71 ? 4.754 5.882 -33.860 1.00 84.94 71 GLU A N 1
ATOM 516 C CA . GLU A 1 71 ? 6.140 5.793 -33.376 1.00 84.94 71 GLU A CA 1
ATOM 517 C C . GLU A 1 71 ? 6.468 4.452 -32.705 1.00 84.94 71 GLU A C 1
ATOM 519 O O . GLU A 1 71 ? 7.627 4.046 -32.673 1.00 84.94 71 GLU A O 1
ATOM 524 N N . PHE A 1 72 ? 5.475 3.731 -32.182 1.00 94.00 72 PHE A N 1
ATOM 525 C CA . PHE A 1 72 ? 5.695 2.398 -31.626 1.00 94.00 72 PHE A CA 1
ATOM 526 C C . PHE A 1 72 ? 5.726 1.339 -32.735 1.00 94.00 72 PHE A C 1
ATOM 528 O O . PHE A 1 72 ? 4.771 1.164 -33.488 1.00 94.00 72 PHE A O 1
ATOM 535 N N . GLU A 1 73 ? 6.827 0.596 -32.817 1.00 94.12 73 GLU A N 1
ATOM 536 C CA . GLU A 1 73 ? 7.081 -0.375 -33.879 1.00 94.12 73 GLU A CA 1
ATOM 537 C C . GLU A 1 73 ? 6.357 -1.701 -33.621 1.00 94.12 73 GLU A C 1
ATOM 539 O O . GLU A 1 73 ? 6.607 -2.367 -32.614 1.00 94.12 73 GLU A O 1
ATOM 544 N N . GLY A 1 74 ? 5.533 -2.145 -34.572 1.00 93.06 74 GLY A N 1
ATOM 545 C CA . GLY A 1 74 ? 4.986 -3.506 -34.584 1.00 93.06 74 GLY A CA 1
ATOM 546 C C . GLY A 1 74 ? 4.006 -3.817 -33.449 1.00 93.06 74 GLY A C 1
ATOM 547 O O . GLY A 1 74 ? 3.943 -4.965 -33.012 1.00 93.06 74 GLY A O 1
ATOM 548 N N . LEU A 1 75 ? 3.267 -2.816 -32.957 1.00 91.31 75 LEU A N 1
ATOM 549 C CA . LEU A 1 75 ? 2.220 -2.987 -31.947 1.00 91.31 75 LEU A CA 1
ATOM 550 C C . LEU A 1 75 ? 0.843 -2.665 -32.535 1.00 91.31 75 LEU A C 1
ATOM 552 O O . LEU A 1 75 ? 0.667 -1.632 -33.173 1.00 91.31 75 LEU A O 1
ATOM 556 N N . ALA A 1 76 ? -0.149 -3.516 -32.262 1.00 90.25 76 ALA A N 1
ATOM 557 C CA . ALA A 1 76 ? -1.545 -3.251 -32.624 1.00 90.25 76 ALA A CA 1
ATOM 558 C C . ALA A 1 76 ? -2.181 -2.145 -31.759 1.00 90.25 76 ALA A C 1
ATOM 560 O O . ALA A 1 76 ? -3.120 -1.478 -32.184 1.00 90.25 76 ALA A O 1
ATOM 561 N N . ARG A 1 77 ? -1.665 -1.948 -30.540 1.00 88.75 77 ARG A N 1
ATOM 562 C CA . ARG A 1 77 ? -2.097 -0.911 -29.600 1.00 88.75 77 ARG A CA 1
ATOM 563 C C . ARG A 1 77 ? -0.873 -0.216 -29.019 1.00 88.75 77 ARG A C 1
ATOM 565 O O . ARG A 1 77 ? 0.032 -0.884 -28.520 1.00 88.75 77 ARG A O 1
ATOM 572 N N . ALA A 1 78 ? -0.860 1.112 -29.070 1.00 89.69 78 ALA A N 1
ATOM 573 C CA . ALA A 1 78 ? 0.197 1.897 -28.448 1.00 89.69 78 ALA A CA 1
ATOM 574 C C . ALA A 1 78 ? 0.134 1.763 -26.911 1.00 89.69 78 ALA A C 1
ATOM 576 O O . ALA A 1 78 ? -0.965 1.812 -26.346 1.00 89.69 78 ALA A O 1
ATOM 577 N N . PRO A 1 79 ? 1.278 1.585 -26.228 1.00 91.31 79 PRO A N 1
ATOM 578 C CA . PRO A 1 79 ? 1.332 1.612 -24.773 1.00 91.31 79 PRO A CA 1
ATOM 579 C C . PRO A 1 79 ? 1.109 3.037 -24.252 1.00 91.31 79 PRO A C 1
ATOM 581 O O . PRO A 1 79 ? 1.284 4.013 -24.982 1.00 91.31 79 PRO A O 1
ATOM 584 N N . ALA A 1 80 ? 0.762 3.158 -22.970 1.00 91.38 80 ALA A N 1
ATOM 585 C CA . ALA A 1 80 ? 0.747 4.449 -22.295 1.00 91.38 80 ALA A CA 1
ATOM 586 C C . ALA A 1 80 ? 2.196 4.939 -22.096 1.00 91.38 80 ALA A C 1
ATOM 588 O O . ALA A 1 80 ? 2.982 4.235 -21.453 1.00 91.38 80 ALA A O 1
ATOM 589 N N . PRO A 1 81 ? 2.581 6.102 -22.647 1.00 94.50 81 PRO A N 1
ATOM 590 C CA . PRO A 1 81 ? 3.900 6.668 -22.412 1.00 94.50 81 PRO A CA 1
ATOM 591 C C . PRO A 1 81 ? 3.989 7.288 -21.016 1.00 94.50 81 PRO A C 1
ATOM 593 O O . PRO A 1 81 ? 2.978 7.642 -20.406 1.00 94.50 81 PRO A O 1
ATOM 596 N N . LEU A 1 82 ? 5.215 7.443 -20.522 1.00 95.25 82 LEU A N 1
ATOM 597 C CA . LEU A 1 82 ? 5.474 8.066 -19.234 1.00 95.25 82 LEU A CA 1
ATOM 598 C C . LEU A 1 82 ? 5.078 9.549 -19.263 1.00 95.25 82 LEU A C 1
ATOM 600 O O . LEU A 1 82 ? 5.515 10.313 -20.125 1.00 95.25 82 LEU A O 1
ATOM 604 N N . ASP A 1 83 ? 4.257 9.966 -18.301 1.00 95.88 83 ASP A N 1
ATOM 605 C CA . ASP A 1 83 ? 3.859 11.363 -18.155 1.00 95.88 83 ASP A CA 1
ATOM 606 C C . ASP A 1 83 ? 4.866 12.138 -17.295 1.00 95.88 83 ASP A C 1
ATOM 608 O O . ASP A 1 83 ? 4.753 12.241 -16.072 1.00 95.88 83 ASP A O 1
ATOM 612 N N . HIS A 1 84 ? 5.885 12.694 -17.946 1.00 95.25 84 HIS A N 1
ATOM 613 C CA . HIS A 1 84 ? 6.891 13.526 -17.280 1.00 95.25 84 HIS A CA 1
ATOM 614 C C . HIS A 1 84 ? 6.317 14.826 -16.691 1.00 95.25 84 HIS A C 1
ATOM 616 O O . HIS A 1 84 ? 6.902 15.390 -15.759 1.00 95.25 84 HIS A O 1
ATOM 622 N N . GLY A 1 85 ? 5.187 15.307 -17.223 1.00 95.38 85 GLY A N 1
ATOM 623 C CA . GLY A 1 85 ? 4.496 16.496 -16.733 1.00 95.38 85 GLY A CA 1
ATOM 624 C C . GLY A 1 85 ? 3.886 16.234 -15.363 1.00 95.38 85 GLY A C 1
ATOM 625 O O . GLY A 1 85 ? 4.205 16.948 -14.412 1.00 95.38 85 GLY A O 1
ATOM 626 N N . ALA A 1 86 ? 3.122 15.145 -15.260 1.00 96.06 86 ALA A N 1
ATOM 627 C CA . ALA A 1 86 ? 2.452 14.724 -14.033 1.00 96.06 86 ALA A CA 1
ATOM 628 C C . ALA A 1 86 ? 3.401 14.157 -12.960 1.00 96.06 86 ALA A C 1
ATOM 630 O O . ALA A 1 86 ? 3.043 14.129 -11.792 1.00 96.06 86 ALA A O 1
ATOM 631 N N . ALA A 1 87 ? 4.619 13.715 -13.302 1.00 92.81 87 ALA A N 1
ATOM 632 C CA . ALA A 1 87 ? 5.554 13.176 -12.309 1.00 92.81 87 ALA A CA 1
ATOM 633 C C . ALA A 1 87 ? 6.006 14.259 -11.299 1.00 92.81 87 ALA A C 1
ATOM 635 O O . ALA A 1 87 ? 6.726 15.180 -11.706 1.00 92.81 87 ALA A O 1
ATOM 636 N N . PRO A 1 88 ? 5.692 14.149 -9.993 1.00 93.56 88 PRO A N 1
ATOM 637 C CA . PRO A 1 88 ? 6.157 15.116 -8.996 1.00 93.56 88 PRO A CA 1
ATOM 638 C C . PRO A 1 88 ? 7.664 14.968 -8.736 1.00 93.56 88 PRO A C 1
ATOM 640 O O . PRO A 1 88 ? 8.383 15.950 -8.559 1.00 93.56 88 PRO A O 1
ATOM 643 N N . TRP A 1 89 ? 8.189 13.741 -8.797 1.00 95.31 89 TRP A N 1
ATOM 644 C CA . TRP A 1 89 ? 9.607 13.453 -8.581 1.00 95.31 89 TRP A CA 1
ATOM 645 C C . TRP A 1 89 ? 10.396 13.551 -9.889 1.00 95.31 89 TRP A C 1
ATOM 647 O O . T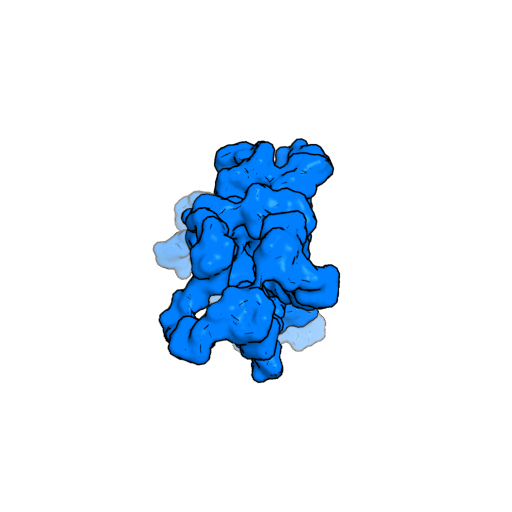RP A 1 89 ? 10.680 12.553 -10.558 1.00 95.31 89 TRP A O 1
ATOM 657 N N . LYS A 1 90 ? 10.769 14.780 -10.263 1.00 95.62 90 LYS A N 1
ATOM 658 C CA . LYS A 1 90 ? 11.456 15.058 -11.537 1.00 95.62 90 LYS A CA 1
ATOM 659 C C . LYS A 1 90 ? 12.767 14.282 -11.702 1.00 95.62 90 LYS A C 1
ATOM 661 O O . LYS A 1 90 ? 13.029 13.784 -12.793 1.00 95.62 90 LYS A O 1
ATOM 666 N N . ALA A 1 91 ? 13.541 14.096 -10.631 1.00 97.31 91 ALA A N 1
ATOM 667 C CA . ALA A 1 91 ? 14.783 13.319 -10.671 1.00 97.31 91 ALA A CA 1
ATOM 668 C C . ALA A 1 91 ? 14.550 11.840 -11.030 1.00 97.31 91 ALA A C 1
ATOM 670 O O . ALA A 1 91 ? 15.268 11.290 -11.864 1.00 97.31 91 ALA A O 1
ATOM 671 N N . LEU A 1 92 ? 13.511 11.212 -10.465 1.00 97.38 92 LEU A N 1
ATOM 672 C CA . LEU A 1 92 ? 13.126 9.840 -10.807 1.00 97.38 92 LEU A CA 1
ATOM 673 C C . LEU A 1 92 ? 12.736 9.745 -12.288 1.00 97.38 92 LEU A C 1
ATOM 675 O O . LEU A 1 92 ? 13.214 8.874 -13.012 1.00 97.38 92 LEU A O 1
ATOM 679 N N . SER A 1 93 ? 11.901 10.679 -12.741 1.00 96.50 93 SER A N 1
ATOM 680 C CA . SER A 1 93 ? 11.432 10.749 -14.124 1.00 96.50 93 SER A CA 1
ATOM 681 C C . SER A 1 93 ? 12.579 10.958 -15.127 1.00 96.50 93 SER A C 1
ATOM 683 O O . SER A 1 93 ? 12.616 10.328 -16.185 1.00 96.50 93 SER A O 1
ATOM 685 N N . ALA A 1 94 ? 13.556 11.802 -14.788 1.00 97.12 94 ALA A N 1
ATOM 686 C CA . ALA A 1 94 ? 14.759 12.019 -15.588 1.00 97.12 94 ALA A CA 1
ATOM 687 C C . ALA A 1 94 ? 15.673 10.783 -15.603 1.00 97.12 94 ALA A C 1
ATOM 689 O O . ALA A 1 94 ? 16.171 10.391 -16.661 1.00 97.12 94 ALA A O 1
ATOM 690 N N . ARG A 1 95 ? 15.862 10.119 -14.454 1.00 98.12 95 ARG A N 1
ATOM 691 C CA . ARG A 1 95 ? 16.692 8.910 -14.386 1.00 98.12 95 ARG A CA 1
ATOM 692 C C . ARG A 1 95 ? 16.079 7.753 -15.171 1.00 98.12 95 ARG A C 1
ATOM 694 O O . ARG A 1 95 ? 16.821 7.033 -15.836 1.00 98.12 95 ARG A O 1
ATOM 701 N N . ALA A 1 96 ? 14.753 7.610 -15.152 1.00 97.75 96 ALA A N 1
ATOM 702 C CA . ALA A 1 96 ? 14.045 6.638 -15.980 1.00 97.75 96 ALA A CA 1
ATOM 703 C C . ALA A 1 96 ? 14.343 6.844 -17.479 1.00 97.75 96 ALA A C 1
ATOM 705 O O . ALA A 1 96 ? 14.658 5.885 -18.173 1.00 97.75 96 ALA A O 1
ATOM 706 N N . GLN A 1 97 ? 14.344 8.082 -17.979 1.00 97.00 97 GLN A N 1
ATOM 707 C CA . GLN A 1 97 ? 14.694 8.370 -19.380 1.00 97.00 97 GLN A CA 1
ATOM 708 C C . GLN A 1 97 ? 16.145 8.000 -19.706 1.00 97.00 97 GLN A C 1
ATOM 710 O O . GLN A 1 97 ? 16.421 7.293 -20.676 1.00 97.00 97 GLN A O 1
ATOM 715 N N . SER A 1 98 ? 17.078 8.470 -18.875 1.00 98.06 98 SER A N 1
ATOM 716 C CA . SER A 1 98 ? 18.514 8.277 -19.092 1.00 98.06 98 SER A CA 1
ATOM 717 C C . SER A 1 98 ? 18.900 6.795 -19.076 1.00 98.06 98 SER A C 1
ATOM 719 O O . SER A 1 98 ? 19.621 6.357 -19.972 1.00 98.06 98 SER A O 1
ATOM 721 N N . VAL A 1 99 ? 18.362 5.995 -18.148 1.00 98.56 99 VAL A N 1
ATOM 722 C CA . VAL A 1 99 ? 18.710 4.568 -18.069 1.00 98.56 99 VAL A CA 1
ATOM 723 C C . VAL A 1 99 ? 18.236 3.775 -19.291 1.00 98.56 99 VAL A C 1
ATOM 725 O O . VAL A 1 99 ? 18.896 2.821 -19.689 1.00 98.56 99 VAL A O 1
ATOM 728 N N . TRP A 1 100 ? 17.129 4.172 -19.928 1.00 98.31 100 TRP A N 1
ATOM 729 C CA . TRP A 1 100 ? 16.642 3.511 -21.144 1.00 98.31 100 TRP A CA 1
ATOM 730 C C . TRP A 1 100 ? 17.466 3.852 -22.387 1.00 98.31 100 TRP A C 1
ATOM 732 O O . TRP A 1 100 ? 17.588 3.007 -23.276 1.00 98.31 100 TRP A O 1
ATOM 742 N N . ASN A 1 101 ? 18.059 5.049 -22.449 1.00 98.31 101 ASN A N 1
ATOM 743 C CA . ASN A 1 101 ? 19.070 5.362 -23.463 1.00 98.31 101 ASN A CA 1
ATOM 744 C C . ASN A 1 101 ? 20.304 4.473 -23.267 1.00 98.31 101 ASN A C 1
ATOM 746 O O . ASN A 1 101 ? 20.678 3.750 -24.187 1.00 98.31 101 ASN A O 1
ATOM 750 N N . GLU A 1 102 ? 20.849 4.441 -22.047 1.00 98.56 102 GLU A N 1
ATOM 751 C CA . GLU A 1 102 ? 22.020 3.625 -21.696 1.00 98.56 102 GLU A CA 1
ATOM 752 C C . GLU A 1 102 ? 21.796 2.134 -21.997 1.00 98.56 102 GLU A C 1
ATOM 754 O O . GLU A 1 102 ? 22.633 1.488 -22.626 1.00 98.56 102 GLU A O 1
ATOM 759 N N . ALA A 1 103 ? 20.648 1.583 -21.583 1.00 98.44 103 ALA A N 1
ATOM 760 C CA . ALA A 1 103 ? 20.301 0.183 -21.810 1.00 98.44 103 ALA A CA 1
ATOM 761 C C . ALA A 1 103 ? 20.216 -0.160 -23.303 1.00 98.44 103 ALA A C 1
ATOM 763 O O . ALA A 1 103 ? 20.695 -1.213 -23.725 1.00 98.44 103 ALA A O 1
ATOM 764 N N . TYR A 1 104 ? 19.611 0.721 -24.107 1.00 98.25 104 TYR A N 1
ATOM 765 C CA . TYR A 1 104 ? 19.479 0.504 -25.544 1.00 98.25 104 TYR A CA 1
ATOM 766 C C . TYR A 1 104 ? 20.822 0.611 -26.269 1.00 98.25 104 TYR A C 1
ATOM 768 O O . TYR A 1 104 ? 21.137 -0.251 -27.090 1.00 98.25 104 TYR A O 1
ATOM 776 N N . GLU A 1 105 ? 21.610 1.645 -25.977 1.00 98.25 105 GLU A N 1
ATOM 777 C CA . GLU A 1 105 ? 22.911 1.877 -26.608 1.00 98.25 105 GLU A CA 1
ATOM 778 C C . GLU A 1 105 ? 23.874 0.729 -26.306 1.00 98.25 105 GLU A C 1
ATOM 780 O O . GLU A 1 105 ? 24.395 0.098 -27.228 1.00 98.25 105 GLU A O 1
ATOM 785 N N . LEU A 1 106 ? 24.032 0.382 -25.026 1.00 98.44 106 LEU A N 1
ATOM 786 C CA . LEU A 1 106 ? 24.926 -0.695 -24.614 1.00 98.44 106 LEU A CA 1
ATOM 787 C C . LEU A 1 106 ? 24.449 -2.059 -25.127 1.00 98.44 106 LEU A C 1
ATOM 789 O O . LEU A 1 106 ? 25.242 -2.844 -25.647 1.00 98.44 106 LEU A O 1
ATOM 793 N N . GLY A 1 107 ? 23.147 -2.334 -25.031 1.00 98.00 107 GLY A N 1
ATOM 794 C CA . GLY A 1 107 ? 22.562 -3.586 -25.506 1.00 98.00 107 GLY A CA 1
ATOM 795 C C . GLY A 1 107 ? 22.601 -3.749 -27.025 1.00 98.00 107 GLY A C 1
ATOM 796 O O . GLY A 1 107 ? 22.701 -4.868 -27.523 1.00 98.00 107 GLY A O 1
ATOM 797 N N . SER A 1 108 ? 22.590 -2.652 -27.787 1.00 97.44 108 SER A N 1
ATOM 798 C CA . SER A 1 108 ? 22.753 -2.697 -29.247 1.00 97.44 108 SER A CA 1
ATOM 799 C C . SER A 1 108 ? 24.166 -3.108 -29.667 1.00 97.44 108 SER A C 1
ATOM 801 O O . SER A 1 108 ? 24.325 -3.728 -30.722 1.00 97.44 108 SER A O 1
ATOM 803 N N . LEU A 1 109 ? 25.169 -2.781 -28.842 1.00 97.62 109 LEU A N 1
ATOM 804 C CA . LEU A 1 109 ? 26.574 -3.133 -29.052 1.00 97.62 109 LEU A CA 1
ATOM 805 C C . LEU A 1 109 ? 26.877 -4.560 -28.579 1.00 97.62 109 LEU A C 1
ATOM 807 O O . LEU A 1 109 ? 27.419 -5.361 -29.337 1.00 97.62 109 LEU A O 1
ATOM 811 N N . ASN A 1 110 ? 26.492 -4.891 -27.345 1.00 98.00 110 ASN A N 1
ATOM 812 C CA . ASN A 1 110 ? 26.907 -6.130 -26.681 1.00 98.00 110 ASN A CA 1
ATOM 813 C C . ASN A 1 110 ? 25.896 -7.279 -26.819 1.00 98.00 110 ASN A C 1
ATOM 815 O O . ASN A 1 110 ? 26.227 -8.443 -26.591 1.00 98.00 110 ASN A O 1
ATOM 819 N N . GLY A 1 111 ? 24.647 -6.963 -27.159 1.00 98.31 111 GLY A N 1
ATOM 820 C CA . GLY A 1 111 ? 23.504 -7.833 -26.909 1.00 98.31 111 GLY A CA 1
ATOM 821 C C . GLY A 1 111 ? 23.063 -7.820 -25.447 1.00 98.31 111 GLY A C 1
ATOM 822 O O . GLY A 1 111 ? 23.501 -6.989 -24.656 1.00 98.31 111 GLY A O 1
ATOM 823 N N . PHE A 1 112 ? 22.176 -8.748 -25.086 1.00 98.69 112 PHE A N 1
ATOM 824 C CA . PHE A 1 112 ? 21.655 -8.885 -23.723 1.00 98.69 112 PHE A CA 1
ATOM 825 C C . PHE A 1 112 ? 21.891 -10.292 -23.194 1.00 98.69 112 PHE A C 1
ATOM 827 O O . PHE A 1 112 ? 21.775 -11.271 -23.933 1.00 98.69 112 PHE A O 1
ATOM 834 N N . ARG A 1 113 ? 22.198 -10.417 -21.902 1.00 98.62 113 ARG A N 1
ATOM 835 C CA . ARG A 1 113 ? 22.381 -11.718 -21.251 1.00 98.62 113 ARG A CA 1
ATOM 836 C C . ARG A 1 113 ? 21.057 -12.413 -20.941 1.00 98.62 113 ARG A C 1
ATOM 838 O O . ARG A 1 113 ? 21.018 -13.636 -20.845 1.00 98.62 113 ARG A O 1
ATOM 845 N N . ASN A 1 114 ? 19.981 -11.649 -20.794 1.00 98.31 114 ASN A N 1
ATOM 846 C CA . ASN A 1 114 ? 18.660 -12.116 -20.398 1.00 98.31 114 ASN A CA 1
ATOM 847 C C . ASN A 1 114 ? 17.643 -11.686 -21.457 1.00 98.31 114 ASN A C 1
ATOM 849 O O . ASN A 1 114 ? 17.584 -10.511 -21.809 1.00 98.31 114 ASN A O 1
ATOM 853 N N . ALA A 1 115 ? 16.821 -12.621 -21.936 1.00 96.12 115 ALA A N 1
ATOM 854 C CA . ALA A 1 115 ? 15.760 -12.314 -22.900 1.00 96.12 115 ALA A CA 1
ATOM 855 C C . ALA A 1 115 ? 14.601 -11.508 -22.276 1.00 96.12 115 ALA A C 1
ATOM 857 O O . ALA A 1 115 ? 13.903 -10.783 -22.978 1.00 96.12 115 ALA A O 1
ATOM 858 N N . GLN A 1 116 ? 14.406 -11.631 -20.958 1.00 95.31 116 GLN A N 1
ATOM 859 C CA . GLN A 1 116 ? 13.470 -10.854 -20.143 1.00 95.31 116 GLN A CA 1
ATOM 860 C C . GLN A 1 116 ? 14.110 -10.580 -18.779 1.00 95.31 116 GLN A C 1
ATOM 862 O O . GLN A 1 116 ? 14.879 -11.407 -18.286 1.00 95.31 116 GLN A O 1
ATOM 867 N N . VAL A 1 117 ? 13.807 -9.426 -18.180 1.00 97.06 117 VAL A N 1
ATOM 868 C CA . VAL A 1 117 ? 14.462 -8.969 -16.936 1.00 97.06 117 VAL A CA 1
ATOM 869 C C . VAL A 1 117 ? 13.500 -8.578 -15.819 1.00 97.06 117 VAL A C 1
ATOM 871 O O . VAL A 1 117 ? 13.935 -8.424 -14.682 1.00 97.06 117 VAL A O 1
ATOM 874 N N . SER A 1 118 ? 12.213 -8.398 -16.113 1.00 95.25 118 SER A N 1
ATOM 875 C CA . SER A 1 118 ? 11.231 -7.959 -15.125 1.00 95.25 118 SER A CA 1
ATOM 876 C C . SER A 1 118 ? 9.918 -8.724 -15.251 1.00 95.25 118 SER A C 1
ATOM 878 O O . SER A 1 118 ? 9.470 -9.063 -16.345 1.00 95.25 118 SER A O 1
ATOM 880 N N . ALA A 1 119 ? 9.318 -8.995 -14.095 1.00 94.44 119 ALA A N 1
ATOM 881 C CA . ALA A 1 119 ? 7.988 -9.557 -13.932 1.00 94.44 119 ALA A CA 1
ATOM 882 C C . ALA A 1 119 ? 7.411 -9.020 -12.618 1.00 94.44 119 ALA A C 1
ATOM 884 O O . ALA A 1 119 ? 8.132 -8.900 -11.628 1.00 94.44 119 ALA A O 1
ATOM 885 N N . ILE A 1 120 ? 6.122 -8.690 -12.612 1.00 91.94 120 ILE A N 1
ATOM 886 C CA . ILE A 1 120 ? 5.403 -8.325 -11.390 1.00 91.94 120 ILE A CA 1
ATOM 887 C C . ILE A 1 120 ? 4.656 -9.577 -10.942 1.00 91.94 120 ILE A C 1
ATOM 889 O O . ILE A 1 120 ? 3.730 -10.019 -11.619 1.00 91.94 120 ILE A O 1
ATOM 893 N N . ALA A 1 121 ? 5.109 -10.176 -9.844 1.00 91.62 121 ALA A N 1
ATOM 894 C CA . ALA A 1 121 ? 4.501 -11.364 -9.259 1.00 91.62 121 ALA A CA 1
ATOM 895 C C . ALA A 1 121 ? 3.623 -10.985 -8.055 1.00 91.62 121 ALA A C 1
ATOM 897 O O . ALA A 1 121 ? 3.882 -9.958 -7.424 1.00 91.62 121 ALA A O 1
ATOM 898 N N . PRO A 1 122 ? 2.635 -11.817 -7.685 1.00 89.38 122 PRO A N 1
ATOM 899 C CA . PRO A 1 122 ? 1.967 -11.696 -6.394 1.00 89.38 122 PRO A CA 1
ATOM 900 C C . PRO A 1 122 ? 2.979 -11.835 -5.251 1.00 89.38 122 PRO A C 1
ATOM 902 O O . PRO A 1 122 ? 3.777 -12.776 -5.243 1.00 89.38 122 PRO A O 1
ATOM 905 N N . THR A 1 123 ? 2.945 -10.927 -4.272 1.00 89.69 123 THR A N 1
ATOM 906 C CA . THR A 1 123 ? 3.928 -10.904 -3.174 1.00 89.69 123 THR A CA 1
ATOM 907 C C . THR A 1 123 ? 3.319 -11.154 -1.796 1.00 89.69 123 THR A C 1
ATOM 909 O O . THR A 1 123 ? 3.945 -10.835 -0.793 1.00 89.69 123 THR A O 1
ATOM 912 N N . GLY A 1 124 ? 2.146 -11.790 -1.706 1.00 85.44 124 GLY A N 1
ATOM 913 C CA . GLY A 1 124 ? 1.405 -11.974 -0.447 1.00 85.44 124 GLY A CA 1
ATOM 914 C C . GLY A 1 124 ? 2.235 -12.473 0.746 1.00 85.44 124 GLY A C 1
ATOM 915 O O . GLY A 1 124 ? 2.210 -11.863 1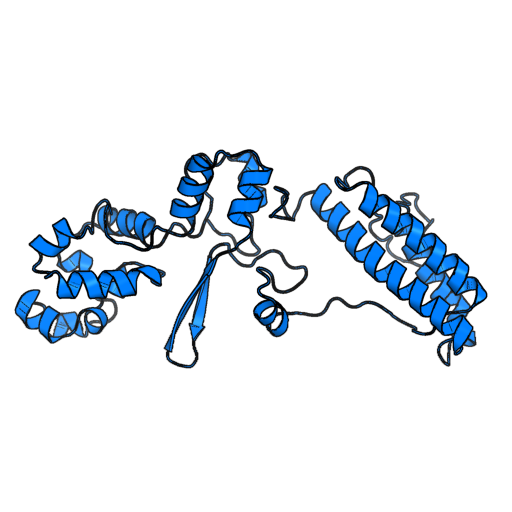.809 1.00 85.44 124 GLY A O 1
ATOM 916 N N . THR A 1 125 ? 3.015 -13.550 0.592 1.00 85.50 125 THR A N 1
ATOM 917 C CA . THR A 1 125 ? 3.826 -14.085 1.704 1.00 85.50 125 THR A CA 1
ATOM 918 C C . THR A 1 125 ? 5.030 -13.204 2.032 1.00 85.50 125 THR A C 1
ATOM 920 O O . THR A 1 125 ? 5.277 -12.924 3.201 1.00 85.50 125 THR A O 1
ATOM 923 N N . ILE A 1 126 ? 5.785 -12.765 1.021 1.00 90.38 126 ILE A N 1
ATOM 924 C CA . ILE A 1 126 ? 7.021 -11.998 1.239 1.00 90.38 126 ILE A CA 1
ATOM 925 C C . ILE A 1 126 ? 6.743 -10.554 1.668 1.00 90.38 126 ILE A C 1
ATOM 927 O O . ILE A 1 126 ? 7.499 -10.019 2.467 1.00 90.38 126 ILE A O 1
ATOM 931 N N . GLY A 1 127 ? 5.644 -9.950 1.209 1.00 87.19 127 GLY A N 1
ATOM 932 C CA . GLY A 1 127 ? 5.215 -8.612 1.617 1.00 87.19 127 GLY A CA 1
ATOM 933 C C . GLY A 1 127 ? 4.933 -8.555 3.114 1.00 87.19 127 GLY A C 1
ATOM 934 O O . GLY A 1 127 ? 5.413 -7.654 3.785 1.00 87.19 127 GLY A O 1
ATOM 935 N N . LEU A 1 128 ? 4.280 -9.586 3.663 1.00 81.56 128 LEU A N 1
ATOM 936 C CA . LEU A 1 128 ? 4.076 -9.711 5.110 1.00 81.56 128 LEU A CA 1
ATOM 937 C C . LEU A 1 128 ? 5.394 -9.867 5.884 1.00 81.56 128 LEU A C 1
ATOM 939 O O . LEU A 1 128 ? 5.531 -9.316 6.968 1.00 81.56 128 LEU A O 1
ATOM 943 N N . VAL A 1 129 ? 6.364 -10.617 5.348 1.00 87.50 129 VAL A N 1
ATOM 944 C CA . VAL A 1 129 ? 7.691 -10.776 5.979 1.00 87.50 129 VAL A CA 1
ATOM 945 C C . VAL A 1 129 ? 8.478 -9.464 5.968 1.00 87.50 129 VAL A C 1
ATOM 947 O O . VAL A 1 129 ? 9.252 -9.205 6.883 1.00 87.50 129 VAL A O 1
ATOM 950 N N . MET A 1 130 ? 8.279 -8.643 4.939 1.00 89.88 130 MET A N 1
ATOM 951 C CA . MET A 1 130 ? 8.916 -7.336 4.780 1.00 89.88 130 MET A CA 1
ATOM 952 C C . MET A 1 130 ? 8.133 -6.192 5.440 1.00 89.88 130 MET A C 1
ATOM 954 O O . MET A 1 130 ? 8.497 -5.039 5.232 1.00 89.88 130 MET A O 1
ATOM 958 N N . ASP A 1 131 ? 7.068 -6.502 6.187 1.00 85.94 131 ASP A N 1
ATOM 959 C CA . ASP A 1 131 ? 6.167 -5.529 6.820 1.00 85.94 131 ASP A CA 1
ATOM 960 C C . ASP A 1 131 ? 5.623 -4.472 5.836 1.00 85.94 131 ASP A C 1
ATOM 962 O O . ASP A 1 131 ? 5.537 -3.282 6.125 1.00 85.94 131 ASP A O 1
ATOM 966 N N . CYS A 1 132 ? 5.299 -4.903 4.613 1.00 88.50 132 CYS A N 1
ATOM 967 C CA . CYS A 1 132 ? 4.660 -4.055 3.612 1.00 88.50 132 CYS A CA 1
ATOM 968 C C . CYS A 1 132 ? 3.151 -3.969 3.874 1.00 88.50 132 CYS A C 1
ATOM 970 O O . CYS A 1 132 ? 2.490 -4.998 4.029 1.00 88.50 132 CYS A O 1
ATOM 972 N N . ASP A 1 133 ? 2.586 -2.759 3.814 1.00 87.81 133 ASP A N 1
ATOM 973 C CA . ASP A 1 133 ? 1.134 -2.561 3.940 1.00 87.81 133 ASP A CA 1
ATOM 974 C C . ASP A 1 133 ? 0.347 -3.178 2.770 1.00 87.81 133 ASP A C 1
ATOM 976 O O . ASP A 1 133 ? -0.780 -3.643 2.960 1.00 87.81 133 ASP A O 1
ATOM 980 N N . THR A 1 134 ? 0.951 -3.225 1.574 1.00 88.19 134 THR A N 1
ATOM 981 C CA . THR A 1 134 ? 0.366 -3.792 0.349 1.00 88.19 134 THR A CA 1
ATOM 982 C C . THR A 1 134 ? 1.062 -5.086 -0.085 1.00 88.19 134 THR A C 1
ATOM 984 O O . THR A 1 134 ? 2.214 -5.358 0.256 1.00 88.19 134 THR A O 1
ATOM 987 N N . THR A 1 135 ? 0.366 -5.900 -0.888 1.00 84.06 135 THR A N 1
ATOM 988 C CA . THR A 1 135 ? 0.860 -7.212 -1.362 1.00 84.06 135 THR A CA 1
ATOM 989 C C . THR A 1 135 ? 1.274 -7.209 -2.836 1.00 84.06 135 THR A C 1
ATOM 991 O O . THR A 1 135 ? 1.046 -8.162 -3.582 1.00 84.06 135 THR A O 1
ATOM 994 N N . GLY A 1 136 ? 1.918 -6.120 -3.257 1.00 88.88 136 GLY A N 1
ATOM 995 C CA . GLY A 1 136 ? 2.441 -5.952 -4.607 1.00 88.88 136 GLY A CA 1
ATOM 996 C C . GLY A 1 136 ? 2.196 -4.542 -5.116 1.00 88.88 136 GLY A C 1
ATOM 997 O O . GLY A 1 136 ? 2.353 -3.570 -4.380 1.00 88.88 136 GLY A O 1
ATOM 998 N N . ILE A 1 137 ? 1.817 -4.437 -6.390 1.00 91.62 137 ILE A N 1
ATOM 999 C CA . ILE A 1 137 ? 1.450 -3.148 -6.985 1.00 91.62 137 ILE A CA 1
ATOM 1000 C C . ILE A 1 137 ? 0.040 -2.706 -6.610 1.00 91.62 137 ILE A C 1
ATOM 1002 O O . ILE A 1 137 ? -0.259 -1.535 -6.785 1.00 91.62 137 ILE A O 1
ATOM 1006 N N . GLU A 1 138 ? -0.812 -3.613 -6.138 1.00 89.25 138 GLU A N 1
ATOM 1007 C CA . GLU A 1 138 ? -2.211 -3.340 -5.810 1.00 89.25 138 GLU A CA 1
ATOM 1008 C C . GLU A 1 138 ? -2.331 -2.252 -4.726 1.00 89.25 138 GLU A C 1
ATOM 1010 O O . GLU A 1 138 ? -1.451 -2.157 -3.859 1.00 89.25 138 GLU A O 1
ATOM 1015 N N . PRO A 1 139 ? -3.392 -1.420 -4.760 1.00 89.69 139 PRO A N 1
ATOM 1016 C CA . PRO A 1 139 ? -3.722 -0.569 -3.622 1.00 89.69 139 PRO A CA 1
ATOM 1017 C C . PRO A 1 139 ? -3.949 -1.432 -2.376 1.00 89.69 139 PRO A C 1
ATOM 1019 O O . PRO A 1 139 ? -4.197 -2.637 -2.474 1.00 89.69 139 PRO A O 1
ATOM 1022 N N . ASP A 1 140 ? -3.848 -0.823 -1.195 1.00 89.88 140 ASP A N 1
ATOM 1023 C CA . ASP A 1 140 ? -4.129 -1.563 0.031 1.00 89.88 140 ASP A CA 1
ATOM 1024 C C . ASP A 1 140 ? -5.573 -2.085 0.017 1.00 89.88 140 ASP A C 1
ATOM 1026 O O . ASP A 1 140 ? -6.468 -1.460 -0.547 1.00 89.88 140 ASP A O 1
ATOM 1030 N N . TYR A 1 141 ? -5.797 -3.255 0.608 1.00 88.19 141 TYR A N 1
ATOM 1031 C CA . TYR A 1 141 ? -7.113 -3.880 0.643 1.00 88.19 141 TYR A CA 1
ATOM 1032 C C . TYR A 1 141 ? -8.085 -3.079 1.516 1.00 88.19 141 TYR A C 1
ATOM 1034 O O . TYR A 1 141 ? -9.201 -2.806 1.089 1.00 88.19 141 TYR A O 1
ATOM 1042 N N . ALA A 1 142 ? -7.638 -2.687 2.711 1.00 90.06 142 ALA A N 1
ATOM 1043 C CA . ALA A 1 142 ? -8.362 -1.837 3.651 1.00 90.06 142 ALA A CA 1
ATOM 1044 C C . ALA A 1 142 ? -7.368 -1.167 4.611 1.00 90.06 142 ALA A C 1
ATOM 1046 O O . ALA A 1 142 ? -6.315 -1.741 4.907 1.00 90.06 142 ALA A O 1
ATOM 1047 N N . LEU A 1 143 ? -7.729 -0.001 5.153 1.00 91.44 143 LEU A N 1
ATOM 1048 C CA . LEU A 1 143 ? -6.904 0.733 6.121 1.00 91.44 143 LEU A CA 1
ATOM 1049 C C . LEU A 1 143 ? -6.689 -0.042 7.426 1.00 91.44 143 LEU A C 1
ATOM 1051 O O . LEU A 1 143 ? -5.618 0.035 8.030 1.00 91.44 143 LEU A O 1
ATOM 1055 N N . VAL A 1 144 ? -7.693 -0.813 7.847 1.00 89.44 144 VAL A N 1
ATOM 1056 C CA . VAL A 1 144 ? -7.617 -1.700 9.008 1.00 89.44 144 VAL A CA 1
ATOM 1057 C C . VAL A 1 144 ? -8.083 -3.095 8.605 1.00 89.44 144 VAL A C 1
ATOM 1059 O O . VAL A 1 144 ? -9.163 -3.283 8.051 1.00 89.44 144 VAL A O 1
ATOM 1062 N N . LYS A 1 145 ? -7.244 -4.095 8.871 1.00 87.06 145 LYS A N 1
ATOM 1063 C CA . LYS A 1 145 ? -7.416 -5.488 8.440 1.00 87.06 145 LYS A CA 1
ATOM 1064 C C . LYS A 1 145 ? -7.334 -6.415 9.649 1.00 87.06 145 LYS A C 1
ATOM 1066 O O . LYS A 1 145 ? -6.558 -6.173 10.567 1.00 87.06 145 LYS A O 1
ATOM 1071 N N . PHE A 1 146 ? -8.072 -7.523 9.624 1.00 84.19 146 PHE A N 1
ATOM 1072 C CA . PHE A 1 146 ? -8.027 -8.538 10.680 1.00 84.19 146 PHE A CA 1
ATOM 1073 C C . PHE A 1 146 ? -7.588 -9.882 10.114 1.00 84.19 146 PHE A C 1
ATOM 1075 O O . PHE A 1 146 ? -8.184 -10.407 9.173 1.00 84.19 146 PHE A O 1
ATOM 1082 N N . LYS A 1 147 ? -6.543 -10.466 10.704 1.00 81.19 147 LYS A N 1
ATOM 1083 C CA . LYS A 1 147 ? -6.025 -11.779 10.316 1.00 81.19 147 LYS A CA 1
ATOM 1084 C C . LYS A 1 147 ? -6.280 -12.796 11.417 1.00 81.19 147 LYS A C 1
ATOM 1086 O O . LYS A 1 147 ? -5.747 -12.658 12.514 1.00 81.19 147 LYS A O 1
ATOM 1091 N N . LYS A 1 148 ? -7.035 -13.855 11.111 1.00 81.38 148 LYS A N 1
ATOM 1092 C CA . LYS A 1 148 ? -7.186 -15.013 12.007 1.00 81.38 148 LYS A CA 1
ATOM 1093 C C . LYS A 1 148 ? -5.875 -15.791 12.095 1.00 81.38 148 LYS A C 1
ATOM 1095 O O . LYS A 1 148 ? -5.244 -16.074 11.075 1.00 81.38 148 LYS A O 1
ATOM 1100 N N . LEU A 1 149 ? -5.481 -16.155 13.310 1.00 77.75 149 LEU A N 1
ATOM 1101 C CA . LEU A 1 149 ? -4.299 -16.975 13.558 1.00 77.75 149 LEU A CA 1
ATOM 1102 C C . LEU A 1 149 ? -4.660 -18.460 13.580 1.00 77.75 149 LEU A C 1
ATOM 1104 O O . LEU A 1 149 ? -5.727 -18.844 14.055 1.00 77.75 149 LEU A O 1
ATOM 1108 N N . ALA A 1 150 ? -3.741 -19.307 13.107 1.00 79.19 150 ALA A N 1
ATOM 1109 C CA . ALA A 1 150 ? -3.929 -20.760 13.096 1.00 79.19 150 ALA A CA 1
ATOM 1110 C C . ALA A 1 150 ? -4.119 -21.349 14.510 1.00 79.19 150 ALA A C 1
ATOM 1112 O O . ALA A 1 150 ? -4.806 -22.351 14.664 1.00 79.19 150 ALA A O 1
ATOM 1113 N N . GLY A 1 151 ? -3.550 -20.706 15.537 1.00 74.25 151 GLY A N 1
ATOM 1114 C CA . GLY A 1 151 ? -3.717 -21.075 16.948 1.00 74.25 151 GLY A CA 1
ATOM 1115 C C . GLY A 1 151 ? -4.956 -20.482 17.631 1.00 74.25 151 GLY A C 1
ATOM 1116 O O . GLY A 1 151 ? -5.086 -20.608 18.844 1.00 74.25 151 GLY A O 1
ATOM 1117 N N . GLY A 1 152 ? -5.848 -19.826 16.883 1.00 72.62 152 GLY A N 1
ATOM 1118 C CA . GLY A 1 152 ? -6.956 -19.049 17.436 1.00 72.62 152 GLY A CA 1
ATOM 1119 C C . GLY A 1 152 ? -6.572 -17.595 17.733 1.00 72.62 152 GLY A C 1
ATOM 1120 O O . GLY A 1 152 ? -5.398 -17.242 17.826 1.00 72.62 152 GLY A O 1
ATOM 1121 N N . GLY A 1 153 ? -7.582 -16.731 17.841 1.00 71.81 153 GLY A N 1
ATOM 1122 C CA . GLY A 1 153 ? -7.393 -15.284 17.966 1.00 71.81 153 GLY A CA 1
ATOM 1123 C C . GLY A 1 153 ? -7.195 -14.570 16.625 1.00 71.81 153 GLY A C 1
ATOM 1124 O O . GLY A 1 153 ? -7.267 -15.174 15.547 1.00 71.81 153 GLY A O 1
ATOM 1125 N N . GLN A 1 154 ? -7.003 -13.254 16.695 1.00 76.81 154 GLN A N 1
ATOM 1126 C CA . GLN A 1 154 ? -6.889 -12.376 15.532 1.00 76.81 154 GLN A CA 1
ATOM 1127 C C . GLN A 1 154 ? -5.795 -11.327 15.751 1.00 76.81 154 GLN A C 1
ATOM 1129 O O . GLN A 1 154 ? -5.543 -10.922 16.883 1.00 76.81 154 GLN A O 1
ATOM 1134 N N . ILE A 1 155 ? -5.166 -10.884 14.665 1.00 79.38 155 ILE A N 1
ATOM 1135 C CA . ILE A 1 155 ? -4.262 -9.730 14.648 1.00 79.38 155 ILE A CA 1
ATOM 1136 C C . ILE A 1 155 ? -4.941 -8.605 13.879 1.00 79.38 155 ILE A C 1
ATOM 1138 O O . ILE A 1 155 ? -5.370 -8.815 12.742 1.00 79.38 155 ILE A O 1
ATOM 1142 N N . LYS A 1 156 ? -4.996 -7.424 14.497 1.00 82.81 156 LYS A N 1
ATOM 1143 C CA . LYS A 1 156 ? -5.369 -6.167 13.851 1.00 82.81 156 LYS A CA 1
ATOM 1144 C C . LYS A 1 156 ? -4.134 -5.598 13.148 1.00 82.81 156 LYS A C 1
ATOM 1146 O O . LYS A 1 156 ? -3.112 -5.370 13.786 1.00 82.81 156 LYS A O 1
ATOM 1151 N N . LEU A 1 157 ? -4.218 -5.430 11.836 1.00 83.00 157 LEU A N 1
ATOM 1152 C CA . LEU A 1 157 ? -3.181 -4.861 10.980 1.00 83.00 157 LEU A CA 1
ATOM 1153 C C . LEU A 1 157 ? -3.664 -3.492 10.512 1.00 83.00 157 LEU A C 1
ATOM 1155 O O . LEU A 1 157 ? -4.722 -3.393 9.894 1.00 83.00 157 LEU A O 1
ATOM 1159 N N . ILE A 1 158 ? -2.900 -2.453 10.820 1.00 86.94 158 ILE A N 1
ATOM 1160 C CA . ILE A 1 158 ? -3.238 -1.062 10.513 1.00 86.94 158 ILE A CA 1
ATOM 1161 C C . ILE A 1 158 ? -2.287 -0.587 9.423 1.00 86.94 158 ILE A C 1
ATOM 1163 O O . ILE A 1 158 ? -1.091 -0.860 9.508 1.00 86.94 158 ILE A O 1
ATOM 1167 N N . ASN A 1 159 ? -2.809 0.121 8.425 1.00 90.81 159 ASN A N 1
ATOM 1168 C CA . ASN A 1 159 ? -1.986 0.754 7.409 1.00 90.81 159 ASN A CA 1
ATOM 1169 C C . ASN A 1 159 ? -1.087 1.819 8.057 1.00 90.81 159 ASN A C 1
ATOM 1171 O O . ASN A 1 159 ? -1.561 2.852 8.540 1.00 90.81 159 ASN A O 1
ATOM 1175 N N . GLN A 1 160 ? 0.220 1.572 8.055 1.00 90.12 160 GLN A N 1
ATOM 1176 C CA . GLN A 1 160 ? 1.194 2.429 8.732 1.00 90.12 160 GLN A CA 1
ATOM 1177 C C . GLN A 1 160 ? 1.475 3.735 7.970 1.00 90.12 160 GLN A C 1
ATOM 1179 O O . GLN A 1 160 ? 2.165 4.616 8.482 1.00 90.12 160 GLN A O 1
ATOM 1184 N N . GLN A 1 161 ? 0.939 3.893 6.756 1.00 94.19 161 GLN A N 1
ATOM 1185 C CA . GLN A 1 161 ? 1.146 5.074 5.918 1.00 94.19 161 GLN A CA 1
ATOM 1186 C C . GLN A 1 161 ? 0.146 6.197 6.200 1.00 94.19 161 GLN A C 1
ATOM 1188 O O . GLN A 1 161 ? 0.385 7.314 5.743 1.00 94.19 161 GLN A O 1
ATOM 1193 N N . ILE A 1 162 ? -0.931 5.948 6.960 1.00 94.56 162 ILE A N 1
ATOM 1194 C CA . ILE A 1 162 ? -1.934 6.974 7.299 1.00 94.56 162 ILE A CA 1
ATOM 1195 C C . ILE A 1 162 ? -1.290 8.216 7.946 1.00 94.56 162 ILE A C 1
ATOM 1197 O O . ILE A 1 162 ? -1.512 9.318 7.439 1.00 94.56 162 ILE A O 1
ATOM 1201 N N . PRO A 1 163 ? -0.436 8.098 8.987 1.00 95.69 163 PRO A N 1
ATOM 1202 C CA . PRO A 1 163 ? 0.173 9.269 9.620 1.00 95.69 163 PRO A CA 1
ATOM 1203 C C . PRO A 1 163 ? 1.098 10.033 8.662 1.00 95.69 163 PRO A C 1
ATOM 1205 O O . PRO A 1 163 ? 1.073 11.262 8.613 1.00 95.69 163 PRO A O 1
ATOM 1208 N N . ALA A 1 164 ? 1.885 9.308 7.857 1.00 96.81 164 ALA A N 1
ATOM 1209 C CA . ALA A 1 164 ? 2.783 9.904 6.871 1.00 96.81 164 ALA A CA 1
ATOM 1210 C C . ALA A 1 164 ? 2.009 10.654 5.776 1.00 96.81 164 ALA A C 1
ATOM 1212 O O . ALA A 1 164 ? 2.387 11.763 5.401 1.00 96.81 164 ALA A O 1
ATOM 1213 N N . ALA A 1 165 ? 0.898 10.081 5.307 1.00 97.31 165 ALA A N 1
ATOM 1214 C CA . ALA A 1 165 ? 0.012 10.703 4.332 1.00 97.31 165 ALA A CA 1
ATOM 1215 C C . ALA A 1 165 ? -0.601 11.998 4.875 1.00 97.31 165 ALA A C 1
ATOM 1217 O O . ALA A 1 165 ? -0.534 13.029 4.213 1.00 97.31 165 ALA A O 1
ATOM 1218 N N . LEU A 1 166 ? -1.147 11.971 6.095 1.00 98.19 166 LEU A N 1
ATOM 1219 C CA . LEU A 1 166 ? -1.733 13.157 6.721 1.00 98.19 166 LEU A CA 1
ATOM 1220 C C . LEU A 1 166 ? -0.683 14.253 6.963 1.00 98.19 166 LEU A C 1
ATOM 1222 O O . LEU A 1 166 ? -0.942 15.425 6.694 1.00 98.19 166 LEU A O 1
ATOM 1226 N N . SER A 1 167 ? 0.528 13.880 7.381 1.00 98.19 167 SER A N 1
ATOM 1227 C CA . SER A 1 167 ? 1.643 14.823 7.507 1.00 98.19 167 SER A CA 1
ATOM 1228 C C . SER A 1 167 ? 2.015 15.452 6.158 1.00 98.19 167 SER A C 1
ATOM 1230 O O . SER A 1 167 ? 2.154 16.671 6.065 1.00 98.19 167 SER A O 1
ATOM 1232 N N . ALA A 1 168 ? 2.094 14.655 5.086 1.00 97.69 168 ALA A N 1
ATOM 1233 C CA . ALA A 1 168 ? 2.360 15.150 3.733 1.00 97.69 168 ALA A CA 1
ATOM 1234 C C . ALA A 1 168 ? 1.257 16.089 3.207 1.00 97.69 168 ALA A C 1
ATOM 1236 O O . ALA A 1 168 ? 1.543 16.997 2.427 1.00 97.69 168 ALA A O 1
ATOM 1237 N N . LEU A 1 169 ? 0.015 15.894 3.657 1.00 98.00 169 LEU A N 1
ATOM 1238 C CA . LEU A 1 169 ? -1.141 16.745 3.356 1.00 98.00 169 LEU A CA 1
ATOM 1239 C C . LEU A 1 169 ? -1.220 18.011 4.231 1.00 98.00 169 LEU A C 1
ATOM 1241 O O . LEU A 1 169 ? -2.078 18.862 3.994 1.00 98.00 169 LEU A O 1
ATOM 1245 N N . GLY A 1 170 ? -0.325 18.157 5.214 1.00 98.19 170 GLY A N 1
ATOM 1246 C CA . GLY A 1 170 ? -0.185 19.361 6.033 1.00 98.19 170 GLY A CA 1
ATOM 1247 C C . GLY A 1 170 ? -1.088 19.434 7.266 1.00 98.19 170 GLY A C 1
ATOM 1248 O O . GLY A 1 170 ? -1.286 20.533 7.781 1.00 98.19 170 GLY A O 1
ATOM 1249 N N . TYR A 1 171 ? -1.633 18.310 7.737 1.00 98.56 171 TYR A N 1
ATOM 1250 C CA . TYR A 1 171 ? -2.382 18.264 8.999 1.00 98.56 171 TYR A CA 1
ATOM 1251 C C . TYR A 1 171 ? -1.458 18.435 10.214 1.00 98.56 171 TYR A C 1
ATOM 1253 O O . TYR A 1 171 ? -0.309 17.983 10.208 1.00 98.56 171 TYR A O 1
ATOM 1261 N N . ALA A 1 172 ? -1.963 19.081 11.264 1.00 98.44 172 ALA A N 1
ATOM 1262 C CA . ALA A 1 172 ? -1.256 19.247 12.530 1.00 98.44 172 ALA A CA 1
ATOM 1263 C C . ALA A 1 172 ? -1.217 17.935 13.334 1.00 98.44 172 ALA A C 1
ATOM 1265 O O . ALA A 1 172 ? -2.082 17.076 13.186 1.00 98.44 172 ALA A O 1
ATOM 1266 N N . GLU A 1 173 ? -0.240 17.780 14.232 1.00 98.00 173 GLU A N 1
ATOM 1267 C CA . GLU A 1 173 ? -0.049 16.536 15.002 1.00 98.00 173 GLU A CA 1
ATOM 1268 C C . GLU A 1 173 ? -1.293 16.113 15.801 1.00 98.00 173 GLU A C 1
ATOM 1270 O O . GLU A 1 173 ? -1.604 14.926 15.873 1.00 98.00 173 GLU A O 1
ATOM 1275 N N . ASN A 1 174 ? -2.036 17.072 16.361 1.00 98.06 174 ASN A N 1
ATOM 1276 C CA . ASN A 1 174 ? -3.282 16.798 17.077 1.00 98.06 174 ASN A CA 1
ATOM 1277 C C . ASN A 1 174 ? -4.414 16.360 16.134 1.00 98.06 174 ASN A C 1
ATOM 1279 O O . ASN A 1 174 ? -5.156 15.446 16.469 1.00 98.06 174 ASN A O 1
ATOM 1283 N N . GLU A 1 175 ? -4.522 16.961 14.944 1.00 98.31 175 GLU A N 1
ATOM 1284 C CA . GLU A 1 175 ? -5.504 16.549 13.932 1.00 98.31 175 GLU A CA 1
ATOM 1285 C C . GLU A 1 175 ? -5.199 15.133 13.433 1.00 98.31 175 GLU A C 1
ATOM 1287 O O . GLU A 1 175 ? -6.100 14.312 13.283 1.00 98.31 175 GLU A O 1
ATOM 1292 N N . ILE A 1 176 ? -3.913 14.828 13.228 1.00 98.00 176 ILE A N 1
ATOM 1293 C CA . ILE A 1 176 ? -3.436 13.495 12.852 1.00 98.00 176 ILE A CA 1
ATOM 1294 C C . ILE A 1 176 ? -3.813 12.472 13.925 1.00 98.00 176 ILE A C 1
ATOM 1296 O O . ILE A 1 176 ? -4.347 11.417 13.587 1.00 98.00 176 ILE A O 1
ATOM 1300 N N . ALA A 1 177 ? -3.558 12.777 15.199 1.00 97.00 177 ALA A N 1
ATOM 1301 C CA . ALA A 1 177 ? -3.912 11.897 16.308 1.00 97.00 177 ALA A CA 1
ATOM 1302 C C . ALA A 1 177 ? -5.427 11.639 16.367 1.00 97.00 177 ALA A C 1
ATOM 1304 O O . ALA A 1 177 ? -5.837 10.485 16.441 1.00 97.00 177 ALA A O 1
ATOM 1305 N N . ASP A 1 178 ? -6.251 12.682 16.238 1.00 97.25 178 ASP A N 1
ATOM 1306 C CA . ASP A 1 178 ? -7.712 12.556 16.244 1.00 97.25 178 ASP A CA 1
ATOM 1307 C C . ASP A 1 178 ? -8.232 11.702 15.071 1.00 97.25 178 ASP A C 1
ATOM 1309 O O . ASP A 1 178 ? -9.135 10.881 15.251 1.00 97.25 178 ASP A O 1
ATOM 1313 N N . ILE A 1 179 ? -7.652 11.856 13.872 1.00 97.38 179 ILE A N 1
ATOM 1314 C CA . ILE A 1 179 ? -7.996 11.037 12.698 1.00 97.38 179 ILE A CA 1
ATOM 1315 C C . ILE A 1 179 ? -7.584 9.579 12.921 1.00 97.38 179 ILE A C 1
ATOM 1317 O O . ILE A 1 179 ? -8.364 8.672 12.634 1.00 97.38 179 ILE A O 1
ATOM 1321 N N . ILE A 1 180 ? -6.379 9.328 13.439 1.00 95.69 180 ILE A N 1
ATOM 1322 C CA . ILE A 1 180 ? -5.904 7.966 13.719 1.00 95.69 180 ILE A CA 1
ATOM 1323 C C . ILE A 1 180 ? -6.794 7.301 14.768 1.00 95.69 180 ILE A C 1
ATOM 1325 O O . ILE A 1 180 ? -7.225 6.171 14.552 1.00 95.69 180 ILE A O 1
ATOM 1329 N N . ASP A 1 181 ? -7.115 8.001 15.855 1.00 95.31 181 ASP A N 1
ATOM 1330 C CA . ASP A 1 181 ? -8.022 7.516 16.895 1.00 95.31 181 ASP A CA 1
ATOM 1331 C C . ASP A 1 181 ? -9.400 7.168 16.324 1.00 95.31 181 ASP A C 1
ATOM 1333 O O . ASP A 1 181 ? -10.003 6.179 16.734 1.00 95.31 181 ASP A O 1
ATOM 1337 N N . TYR A 1 182 ? -9.905 7.955 15.370 1.00 95.62 182 TYR A N 1
ATOM 1338 C CA . TYR A 1 182 ? -11.162 7.660 14.686 1.00 95.62 182 TYR A CA 1
ATOM 1339 C C . TYR A 1 182 ? -11.063 6.400 13.819 1.00 95.62 182 TYR A C 1
ATOM 1341 O O . TYR A 1 182 ? -11.901 5.510 13.930 1.00 95.62 182 TYR A O 1
ATOM 1349 N N . VAL A 1 183 ? -10.035 6.292 12.972 1.00 94.00 183 VAL A N 1
ATOM 1350 C CA . VAL A 1 183 ? -9.882 5.173 12.025 1.00 94.00 183 VAL A CA 1
ATOM 1351 C C . VAL A 1 183 ? -9.594 3.865 12.765 1.00 94.00 183 VAL A C 1
ATOM 1353 O O . VAL A 1 183 ? -10.210 2.833 12.495 1.00 94.00 183 VAL A O 1
ATOM 1356 N N . VAL A 1 184 ? -8.636 3.904 13.690 1.00 92.06 184 VAL A N 1
ATOM 1357 C CA . VAL A 1 184 ? -8.078 2.736 14.380 1.00 92.06 184 VAL A CA 1
ATOM 1358 C C . VAL A 1 184 ? -8.834 2.416 15.664 1.00 92.06 184 VAL A C 1
ATOM 1360 O O . VAL A 1 184 ? -8.827 1.261 16.082 1.00 92.06 184 VAL A O 1
ATOM 1363 N N . GLY A 1 185 ? -9.487 3.391 16.288 1.00 93.69 185 GLY A N 1
ATOM 1364 C CA . GLY A 1 185 ? -10.042 3.241 17.628 1.00 93.69 185 GLY A CA 1
ATOM 1365 C C . GLY A 1 185 ? -8.970 3.349 18.706 1.00 93.69 185 GLY A C 1
ATOM 1366 O O . GLY A 1 185 ? -7.787 3.084 18.484 1.00 93.69 185 GLY A O 1
ATOM 1367 N N . ARG A 1 186 ? -9.401 3.707 19.914 1.00 94.19 186 ARG A N 1
ATOM 1368 C CA . ARG A 1 186 ? -8.507 3.945 21.057 1.00 94.19 186 ARG A CA 1
ATOM 1369 C C . ARG A 1 186 ? -8.091 2.676 21.791 1.00 94.19 186 ARG A C 1
ATOM 1371 O O . ARG A 1 186 ? -7.187 2.713 22.621 1.00 94.19 186 ARG A O 1
ATOM 1378 N N . GLY A 1 187 ? -8.750 1.551 21.511 1.00 93.31 187 GLY A N 1
ATOM 1379 C CA . GLY A 1 187 ? -8.437 0.258 22.116 1.00 93.31 187 GLY A CA 1
ATOM 1380 C C . GLY A 1 187 ? -8.609 0.226 23.637 1.00 93.31 187 GLY A C 1
ATOM 1381 O O . GLY A 1 187 ? -7.961 -0.584 24.294 1.00 93.31 187 GLY A O 1
ATOM 1382 N N . THR A 1 188 ? -9.446 1.104 24.193 1.00 95.12 188 THR A N 1
ATOM 1383 C CA . THR A 1 188 ? -9.736 1.200 25.628 1.00 95.12 188 THR A CA 1
ATOM 1384 C C . THR A 1 188 ? -11.185 1.612 25.849 1.00 95.12 188 THR A C 1
ATOM 1386 O O . THR A 1 188 ? -11.734 2.370 25.048 1.00 95.12 188 THR A O 1
ATOM 1389 N N . LEU A 1 189 ? -11.800 1.117 26.926 1.00 95.62 189 LEU A N 1
ATOM 1390 C CA . LEU A 1 189 ? -13.138 1.537 27.348 1.00 95.62 189 LEU A CA 1
ATOM 1391 C C . LEU A 1 189 ? -13.094 2.880 28.085 1.00 95.62 189 LEU A C 1
ATOM 1393 O O . LEU A 1 189 ? -14.109 3.566 28.172 1.00 95.62 189 LEU A O 1
ATOM 1397 N N . ALA A 1 190 ? -11.937 3.269 28.628 1.00 94.94 190 ALA A N 1
ATOM 1398 C CA . ALA A 1 190 ? -11.786 4.522 29.355 1.00 94.94 190 ALA A CA 1
ATOM 1399 C C . ALA A 1 190 ? -12.179 5.720 28.476 1.00 94.94 190 ALA A C 1
ATOM 1401 O O . ALA A 1 190 ? -11.585 5.947 27.427 1.00 94.94 190 ALA A O 1
ATOM 1402 N N . GLY A 1 191 ? -13.176 6.491 28.921 1.00 93.44 191 GLY A N 1
ATOM 1403 C CA . GLY A 1 191 ? -13.697 7.636 28.170 1.00 93.44 191 GLY A CA 1
ATOM 1404 C C . GLY A 1 191 ? -14.665 7.284 27.036 1.00 93.44 191 GLY A C 1
ATOM 1405 O O . GLY A 1 191 ? -15.071 8.188 26.306 1.00 93.44 191 GLY A O 1
ATOM 1406 N N . ALA A 1 192 ? -15.059 6.013 26.887 1.00 95.69 192 ALA A N 1
ATOM 1407 C CA . ALA A 1 192 ? -16.107 5.627 25.950 1.00 95.69 192 ALA A CA 1
ATOM 1408 C C . ALA A 1 192 ? -17.447 6.291 26.341 1.00 95.69 192 ALA A C 1
ATOM 1410 O O . ALA A 1 192 ? -17.788 6.319 27.525 1.00 95.69 192 ALA A O 1
ATOM 1411 N N . PRO A 1 193 ? -18.216 6.825 25.374 1.00 93.62 193 PRO A N 1
ATOM 1412 C CA . PRO A 1 193 ? -19.387 7.660 25.656 1.00 93.62 193 PRO A CA 1
ATOM 1413 C C . PRO A 1 193 ? -20.598 6.908 26.230 1.00 93.62 193 PRO A C 1
ATOM 1415 O O . PRO A 1 193 ? -21.434 7.546 26.860 1.00 93.62 193 PRO A O 1
ATOM 1418 N N . GLY A 1 194 ? -20.696 5.589 26.029 1.00 93.94 194 GLY A N 1
ATOM 1419 C CA . GLY A 1 194 ? -21.819 4.771 26.503 1.00 93.94 194 GLY A CA 1
ATOM 1420 C C . GLY A 1 194 ? -21.372 3.611 27.391 1.00 93.94 194 GLY A C 1
ATOM 1421 O O . GLY A 1 194 ? -21.541 3.631 28.607 1.00 93.94 194 GLY A O 1
ATOM 1422 N N . VAL A 1 195 ? -20.746 2.598 26.791 1.00 95.56 195 VAL A N 1
ATOM 1423 C CA . VAL A 1 195 ? -20.210 1.412 27.476 1.00 95.56 195 VAL A CA 1
ATOM 1424 C C . VAL A 1 195 ? -18.875 1.767 28.144 1.00 95.56 195 VAL A C 1
ATOM 1426 O O . VAL A 1 195 ? -17.802 1.373 27.687 1.00 95.56 195 VAL A O 1
ATOM 1429 N N . SER A 1 196 ? -18.938 2.569 29.204 1.00 96.06 196 SER A N 1
ATOM 1430 C CA . SER A 1 196 ? -17.776 3.040 29.962 1.00 96.06 196 SER A CA 1
ATOM 1431 C C . SER A 1 196 ? -17.450 2.128 31.155 1.00 96.06 196 SER A C 1
ATOM 1433 O O . SER A 1 196 ? -18.314 1.385 31.632 1.00 96.06 196 SER A O 1
ATOM 1435 N N . PRO A 1 197 ? -16.221 2.180 31.703 1.00 96.56 197 PRO A N 1
ATOM 1436 C CA . PRO A 1 197 ? -15.877 1.488 32.941 1.00 96.56 197 PRO A CA 1
ATOM 1437 C C . PRO A 1 197 ? -16.785 1.875 34.111 1.00 96.56 197 PRO A C 1
ATOM 1439 O O . PRO A 1 197 ? -17.019 1.058 34.995 1.00 96.56 197 PRO A O 1
ATOM 1442 N N . GLU A 1 198 ? -17.278 3.111 34.148 1.00 95.75 198 GLU A N 1
ATOM 1443 C CA . GLU A 1 198 ? -18.206 3.599 35.166 1.00 95.75 198 GLU A CA 1
ATOM 1444 C C . GLU A 1 198 ? -19.572 2.922 35.023 1.00 95.75 198 GLU A C 1
ATOM 1446 O O . GLU A 1 198 ? -20.036 2.317 35.987 1.00 95.75 198 GLU A O 1
ATOM 1451 N N . ALA A 1 199 ? -20.151 2.919 33.818 1.00 95.88 199 ALA A N 1
ATOM 1452 C CA . ALA A 1 199 ? -21.435 2.270 33.548 1.00 95.88 199 ALA A CA 1
ATOM 1453 C C . ALA A 1 199 ? -21.371 0.753 33.796 1.00 95.88 199 ALA A C 1
ATOM 1455 O O . ALA A 1 199 ? -22.251 0.166 34.416 1.00 95.88 199 ALA A O 1
ATOM 1456 N N . LEU A 1 200 ? -20.275 0.102 33.400 1.00 96.06 200 LEU A N 1
ATOM 1457 C CA . LEU A 1 200 ? -20.081 -1.327 33.653 1.00 96.06 200 LEU A CA 1
ATOM 1458 C C . LEU A 1 200 ? -19.956 -1.656 35.150 1.00 96.06 200 LEU A C 1
ATOM 1460 O O . LEU A 1 200 ? -20.352 -2.741 35.574 1.00 96.06 200 LEU A O 1
ATOM 1464 N N . ARG A 1 201 ? -19.418 -0.753 35.981 1.00 96.12 201 ARG A N 1
ATOM 1465 C CA . ARG A 1 201 ? -19.378 -0.976 37.438 1.00 96.12 201 ARG A CA 1
ATOM 1466 C C . ARG A 1 201 ? -20.772 -0.992 38.052 1.00 96.12 201 ARG A C 1
ATOM 1468 O O . ARG A 1 201 ? -20.985 -1.760 38.988 1.00 96.12 201 ARG A O 1
ATOM 1475 N N . GLU A 1 202 ? -21.694 -0.187 37.532 1.00 94.38 202 GLU A N 1
ATOM 1476 C CA . GLU A 1 202 ? -23.097 -0.180 37.967 1.00 94.38 202 GLU A CA 1
ATOM 1477 C C . GLU A 1 202 ? -23.777 -1.528 37.670 1.00 94.38 202 GLU A C 1
ATOM 1479 O O . GLU A 1 202 ? -24.523 -2.031 38.507 1.00 94.38 202 GLU A O 1
ATOM 1484 N N . GLU A 1 203 ? -23.380 -2.187 36.577 1.00 93.62 203 GLU A N 1
ATOM 1485 C CA . GLU A 1 203 ? -23.793 -3.551 36.202 1.00 93.62 203 GLU A CA 1
ATOM 1486 C C . GLU A 1 203 ? -23.040 -4.674 36.955 1.00 93.62 203 GLU A C 1
ATOM 1488 O O . GLU A 1 203 ? -23.210 -5.862 36.678 1.00 93.62 203 GLU A O 1
ATOM 1493 N N . GLY A 1 204 ? -22.172 -4.339 37.917 1.00 92.75 204 GLY A N 1
ATOM 1494 C CA . GLY A 1 204 ? -21.477 -5.318 38.762 1.00 92.75 204 GLY A CA 1
ATOM 1495 C C . GLY A 1 204 ? -20.102 -5.777 38.258 1.00 92.75 204 GLY A C 1
ATOM 1496 O O . GLY A 1 204 ? -19.509 -6.706 38.824 1.00 92.75 204 GLY A O 1
ATOM 1497 N N . PHE A 1 205 ? -19.531 -5.126 37.238 1.00 95.62 205 PHE A N 1
ATOM 1498 C CA . PHE A 1 205 ? -18.163 -5.412 36.798 1.00 95.62 205 PHE A CA 1
ATOM 1499 C C . PHE A 1 205 ? -17.133 -4.876 37.802 1.00 95.62 205 PHE A C 1
ATOM 1501 O O . PHE A 1 205 ? -16.926 -3.678 37.958 1.00 95.62 205 PHE A O 1
ATOM 1508 N N . THR A 1 206 ? -16.423 -5.786 38.466 1.00 94.75 206 THR A N 1
ATOM 1509 C CA . THR A 1 206 ? -15.262 -5.435 39.309 1.00 94.75 206 THR A CA 1
ATOM 1510 C C . THR A 1 206 ? -14.035 -5.011 38.488 1.00 94.75 206 THR A C 1
ATOM 1512 O O . THR A 1 206 ? -13.910 -5.355 37.312 1.00 94.75 206 THR A O 1
ATOM 1515 N N . ASP A 1 207 ? -13.050 -4.366 39.127 1.00 94.12 207 ASP A N 1
ATOM 1516 C CA . ASP A 1 207 ? -11.794 -3.955 38.470 1.00 94.12 207 ASP A CA 1
ATOM 1517 C C . ASP A 1 207 ? -11.036 -5.123 37.815 1.00 94.12 207 ASP A C 1
ATOM 1519 O O . ASP A 1 207 ? -10.348 -4.945 36.809 1.00 94.12 207 ASP A O 1
ATOM 1523 N N . ARG A 1 208 ? -11.184 -6.346 38.346 1.00 92.50 208 ARG A N 1
ATOM 1524 C CA . ARG A 1 208 ? -10.614 -7.550 37.726 1.00 92.50 208 ARG A CA 1
ATOM 1525 C C . ARG A 1 208 ? -11.266 -7.845 36.372 1.00 92.50 208 ARG A C 1
ATOM 1527 O O . ARG A 1 208 ? -10.548 -8.198 35.438 1.00 92.50 208 ARG A O 1
ATOM 1534 N N . HIS A 1 209 ? -12.589 -7.718 36.268 1.00 92.69 209 HIS A N 1
ATOM 1535 C CA . HIS A 1 209 ? -13.310 -7.925 35.009 1.00 92.69 209 HIS A CA 1
ATOM 1536 C C . HIS A 1 209 ? -12.979 -6.821 34.008 1.00 92.69 209 HIS A C 1
ATOM 1538 O O . HIS A 1 209 ? -12.653 -7.122 32.863 1.00 92.69 209 HIS A O 1
ATOM 1544 N N . LEU A 1 210 ? -12.964 -5.562 34.456 1.00 94.25 210 LEU A N 1
ATOM 1545 C CA . LEU A 1 210 ? -12.614 -4.418 33.611 1.00 94.25 210 LEU A CA 1
ATOM 1546 C C . LEU A 1 210 ? -11.199 -4.542 33.044 1.00 94.25 210 LEU A C 1
ATOM 1548 O O . LEU A 1 210 ? -11.006 -4.375 31.846 1.00 94.25 210 LEU A O 1
ATOM 1552 N N . LYS A 1 211 ? -10.216 -4.937 33.860 1.00 93.00 211 LYS A N 1
ATOM 1553 C CA . LYS A 1 211 ? -8.850 -5.178 33.374 1.00 93.00 211 LYS A CA 1
ATOM 1554 C C . LYS A 1 211 ? -8.796 -6.277 32.306 1.00 93.00 211 LYS A C 1
ATOM 1556 O O . LYS A 1 211 ? -8.068 -6.146 31.328 1.00 93.00 211 LYS A O 1
ATOM 1561 N N . ALA A 1 212 ? -9.564 -7.353 32.480 1.00 90.69 212 ALA A N 1
ATOM 1562 C CA . ALA A 1 212 ? -9.637 -8.425 31.490 1.00 90.69 212 ALA A CA 1
ATOM 1563 C C . ALA A 1 212 ? -10.339 -7.982 30.193 1.00 90.69 212 ALA A C 1
ATOM 1565 O O . ALA A 1 212 ? -9.972 -8.454 29.117 1.00 90.69 212 ALA A O 1
ATOM 1566 N N . LEU A 1 213 ? -11.330 -7.089 30.283 1.00 92.44 213 LEU A N 1
ATOM 1567 C CA . LEU A 1 213 ? -11.977 -6.470 29.126 1.00 92.44 213 LEU A CA 1
ATOM 1568 C C . LEU A 1 213 ? -11.028 -5.529 28.383 1.00 92.44 213 LEU A C 1
ATOM 1570 O O . LEU A 1 213 ? -10.928 -5.644 27.167 1.00 92.44 213 LEU A O 1
ATOM 1574 N N . GLU A 1 214 ? -10.285 -4.677 29.094 1.00 91.81 214 GLU A N 1
ATOM 1575 C CA . GLU A 1 214 ? -9.284 -3.766 28.515 1.00 91.81 214 GLU A CA 1
ATOM 1576 C C . GLU A 1 214 ? -8.274 -4.510 27.629 1.00 91.81 214 GLU A C 1
ATOM 1578 O O . GLU A 1 214 ? -7.970 -4.084 26.519 1.00 91.81 214 GLU A O 1
ATOM 1583 N N . ASP A 1 215 ? -7.791 -5.676 28.064 1.00 88.19 215 ASP A N 1
ATOM 1584 C CA . ASP A 1 215 ? -6.872 -6.472 27.246 1.00 88.19 215 ASP A CA 1
ATOM 1585 C C . ASP A 1 215 ? -7.542 -7.093 26.007 1.00 88.19 215 ASP A C 1
ATOM 1587 O O . ASP A 1 215 ? -6.881 -7.292 24.986 1.00 88.19 215 ASP A O 1
ATOM 1591 N N . ARG A 1 216 ? -8.852 -7.367 26.057 1.00 88.62 216 ARG A N 1
ATOM 1592 C CA . ARG A 1 216 ? -9.617 -7.914 24.923 1.00 88.62 216 ARG A CA 1
ATOM 1593 C C . ARG A 1 216 ? -9.955 -6.846 23.890 1.00 88.62 216 ARG A C 1
ATOM 1595 O O . ARG A 1 216 ? -9.817 -7.103 22.694 1.00 88.62 216 ARG A O 1
ATOM 1602 N N . VAL A 1 217 ? -10.389 -5.665 24.330 1.00 91.38 217 VAL A N 1
ATOM 1603 C CA . VAL A 1 217 ? -10.866 -4.610 23.423 1.00 91.38 217 VAL A CA 1
ATOM 1604 C C . VAL A 1 217 ? -9.753 -4.016 22.560 1.00 91.38 217 VAL A C 1
ATOM 1606 O O . VAL A 1 217 ? -10.021 -3.632 21.426 1.00 91.38 217 VAL A O 1
ATOM 1609 N N . LYS A 1 218 ? -8.491 -4.057 23.014 1.00 87.62 218 LYS A N 1
ATOM 1610 C CA . LYS A 1 218 ? -7.307 -3.653 22.223 1.00 87.62 218 LYS A CA 1
ATOM 1611 C C . LYS A 1 218 ? -7.223 -4.325 20.852 1.00 87.62 218 LYS A C 1
ATOM 1613 O O . LYS A 1 218 ? -6.700 -3.744 19.906 1.00 87.62 218 LYS A O 1
ATOM 1618 N N . LEU A 1 219 ? -7.701 -5.564 20.752 1.00 79.38 219 LEU A N 1
ATOM 1619 C CA . LEU A 1 219 ? -7.663 -6.365 19.525 1.00 79.38 219 LEU A CA 1
ATOM 1620 C C . LEU A 1 219 ? -9.063 -6.637 18.960 1.00 79.38 219 LEU A C 1
ATOM 1622 O O . LEU A 1 219 ? -9.192 -7.368 17.976 1.00 79.38 219 LEU A O 1
ATOM 1626 N N . ALA A 1 220 ? -10.108 -6.077 19.573 1.00 84.38 220 ALA A N 1
ATOM 1627 C CA . ALA A 1 220 ? -11.476 -6.298 19.144 1.00 84.38 220 ALA A CA 1
ATOM 1628 C C . ALA A 1 220 ? -11.765 -5.527 17.850 1.00 84.38 220 ALA A C 1
ATOM 1630 O O . ALA A 1 220 ? -11.494 -4.331 17.734 1.00 84.38 220 ALA A O 1
ATOM 1631 N N . PHE A 1 221 ? -12.328 -6.239 16.877 1.00 84.50 221 PHE A N 1
ATOM 1632 C CA . PHE A 1 221 ? -12.933 -5.640 15.688 1.00 84.50 221 PHE A CA 1
ATOM 1633 C C . PHE A 1 221 ? -14.274 -4.977 16.014 1.00 84.50 221 PHE A C 1
ATOM 1635 O O . PHE A 1 221 ? -14.588 -3.928 15.467 1.00 84.50 221 PHE A O 1
ATOM 1642 N N . ASP A 1 222 ? -15.037 -5.603 16.906 1.00 89.81 222 ASP A N 1
ATOM 1643 C CA . ASP A 1 222 ? -16.336 -5.132 17.360 1.00 89.81 222 ASP A CA 1
ATOM 1644 C C . ASP A 1 222 ? -16.414 -5.347 18.871 1.00 89.81 222 ASP A C 1
ATOM 1646 O O . ASP A 1 222 ? -16.056 -6.418 19.386 1.00 89.81 222 ASP A O 1
ATOM 1650 N N . LEU A 1 223 ? -16.853 -4.307 19.570 1.00 93.00 223 LEU A N 1
ATOM 1651 C CA . LEU A 1 223 ? -16.957 -4.245 21.014 1.00 93.00 223 LEU A CA 1
ATOM 1652 C C . LEU A 1 223 ? -17.777 -5.412 21.570 1.00 93.00 223 LEU A C 1
ATOM 1654 O O . LEU A 1 223 ? -17.389 -6.013 22.569 1.00 93.00 223 LEU A O 1
ATOM 1658 N N . THR A 1 224 ? -18.864 -5.797 20.899 1.00 92.06 224 THR A N 1
ATOM 1659 C CA . THR A 1 224 ? -19.787 -6.849 21.350 1.00 92.06 224 THR A CA 1
ATOM 1660 C C . THR A 1 224 ? -19.107 -8.212 21.500 1.00 92.06 224 THR A C 1
ATOM 1662 O O . THR A 1 224 ? -19.485 -8.990 22.379 1.00 92.06 224 THR A O 1
ATOM 1665 N N . PHE A 1 225 ? -18.037 -8.495 20.744 1.00 89.00 225 PHE A N 1
ATOM 1666 C CA . PHE A 1 225 ? -17.276 -9.741 20.895 1.00 89.00 225 PHE A CA 1
ATOM 1667 C C . PHE A 1 225 ? -16.524 -9.828 22.227 1.00 89.00 225 PHE A C 1
ATOM 1669 O O . PHE A 1 225 ? -16.287 -10.936 22.723 1.00 89.00 225 PHE A O 1
ATOM 1676 N N . ALA A 1 226 ? -16.177 -8.688 22.834 1.00 90.94 226 ALA A N 1
ATOM 1677 C CA . ALA A 1 226 ? -15.583 -8.651 24.168 1.00 90.94 226 ALA A CA 1
ATOM 1678 C C . ALA A 1 226 ? -16.607 -8.971 25.273 1.00 90.94 226 ALA A C 1
ATOM 1680 O O . ALA A 1 226 ? -16.208 -9.399 26.355 1.00 90.94 226 ALA A O 1
ATOM 1681 N N . PHE A 1 227 ? -17.905 -8.846 24.979 1.00 93.62 227 PHE A N 1
ATOM 1682 C CA . PHE A 1 227 ? -19.008 -9.028 25.925 1.00 93.62 227 PHE A CA 1
ATOM 1683 C C . PHE A 1 227 ? -19.811 -10.313 25.693 1.00 93.62 227 PHE A C 1
ATOM 1685 O O . PHE A 1 227 ? -20.946 -10.412 26.129 1.00 93.62 227 PHE A O 1
ATOM 1692 N N . THR A 1 228 ? -19.263 -11.338 25.040 1.00 91.69 228 THR A N 1
ATOM 1693 C CA . THR A 1 228 ? -19.968 -12.634 24.938 1.00 91.69 228 THR A CA 1
ATOM 1694 C C . THR A 1 228 ? -19.954 -13.394 26.274 1.00 91.69 228 THR A C 1
ATOM 1696 O O . THR A 1 228 ? -18.999 -13.240 27.041 1.00 91.69 228 THR A O 1
ATOM 1699 N N . PRO A 1 229 ? -20.934 -14.275 26.566 1.00 91.44 229 PRO A N 1
ATOM 1700 C CA . PRO A 1 229 ? -20.906 -15.110 27.772 1.00 91.44 229 PRO A CA 1
ATOM 1701 C C . PRO A 1 229 ? -19.614 -15.926 27.909 1.00 91.44 229 PRO A C 1
ATOM 1703 O O . PRO A 1 229 ? -19.047 -16.042 28.991 1.00 91.44 229 PRO A O 1
ATOM 1706 N N . GLN A 1 230 ? -19.083 -16.419 26.788 1.00 88.62 230 GLN A N 1
ATOM 1707 C CA . GLN A 1 230 ? -17.806 -17.131 26.739 1.00 88.62 230 GLN A CA 1
ATOM 1708 C C . GLN A 1 230 ? -16.621 -16.204 27.036 1.00 88.62 230 GLN A C 1
ATOM 1710 O O . GLN A 1 230 ? -15.632 -16.628 27.633 1.00 88.62 230 GLN A O 1
ATOM 1715 N N . ALA A 1 231 ? -16.697 -14.937 26.618 1.00 88.31 231 ALA A N 1
ATOM 1716 C CA . ALA A 1 231 ? -15.663 -13.956 26.906 1.00 88.31 231 ALA A CA 1
ATOM 1717 C C . ALA A 1 231 ? -15.662 -13.532 28.378 1.00 88.31 231 ALA A C 1
ATOM 1719 O O . ALA A 1 231 ? -14.594 -13.449 28.984 1.00 88.31 231 ALA A O 1
ATOM 1720 N N . LEU A 1 232 ? -16.837 -13.295 28.949 1.00 91.25 232 LEU A N 1
ATOM 1721 C CA . LEU A 1 232 ? -16.996 -12.834 30.325 1.00 91.25 232 LEU A CA 1
ATOM 1722 C C . LEU A 1 232 ? -16.830 -13.963 31.355 1.00 91.25 232 LEU A C 1
ATOM 1724 O O . LEU A 1 232 ? -16.355 -13.719 32.464 1.00 91.25 232 LEU A O 1
ATOM 1728 N N . GLY A 1 233 ? -17.148 -15.197 30.961 1.00 91.31 233 GLY A N 1
ATOM 1729 C CA . GLY A 1 233 ? -17.143 -16.383 31.810 1.00 91.31 233 GLY A CA 1
ATOM 1730 C C . GLY A 1 233 ? -18.539 -16.694 32.351 1.00 91.31 233 GLY A C 1
ATOM 1731 O O . GLY A 1 233 ? -19.224 -15.822 32.884 1.00 91.31 233 GLY A O 1
ATOM 1732 N N . GLU A 1 234 ? -18.946 -17.961 32.247 1.00 89.44 234 GLU A N 1
ATOM 1733 C CA . GLU A 1 234 ? -20.306 -18.403 32.591 1.00 89.44 234 GLU A CA 1
ATOM 1734 C C . GLU A 1 234 ? -20.671 -18.137 34.056 1.00 89.44 234 GLU A C 1
ATOM 1736 O O . GLU A 1 234 ? -21.787 -17.705 34.332 1.00 89.44 234 GLU A O 1
ATOM 1741 N N . ASP A 1 235 ? -19.732 -18.319 34.991 1.00 91.38 235 ASP A N 1
ATOM 1742 C CA . ASP A 1 235 ? -19.979 -18.061 36.415 1.00 91.38 235 ASP A CA 1
ATOM 1743 C C . ASP A 1 235 ? -20.311 -16.589 36.678 1.00 91.38 235 ASP A C 1
ATOM 1745 O O . ASP A 1 235 ? -21.229 -16.282 37.438 1.00 91.38 235 ASP A O 1
ATOM 1749 N N . PHE A 1 236 ? -19.591 -15.671 36.029 1.00 93.50 236 PHE A N 1
ATOM 1750 C CA . PHE A 1 236 ? -19.844 -14.239 36.161 1.00 93.50 236 PHE A CA 1
ATOM 1751 C C . PHE A 1 236 ? -21.202 -13.874 35.555 1.00 93.50 236 PHE A C 1
ATOM 1753 O O . PHE A 1 236 ? -22.021 -13.225 36.208 1.00 93.50 236 PHE A O 1
ATOM 1760 N N . CYS A 1 237 ? -21.485 -14.367 34.348 1.00 93.12 237 CYS A N 1
ATOM 1761 C CA . CYS A 1 237 ? -22.768 -14.156 33.689 1.00 93.12 237 CYS A CA 1
ATOM 1762 C C . CYS A 1 237 ? -23.950 -14.699 34.504 1.00 93.12 237 CYS A C 1
ATOM 1764 O O . CYS A 1 237 ? -24.963 -14.020 34.632 1.00 93.12 237 CYS A O 1
ATOM 1766 N N . ARG A 1 238 ? -23.827 -15.893 35.091 1.00 93.50 238 ARG A N 1
ATOM 1767 C CA . ARG A 1 238 ? -24.905 -16.535 35.851 1.00 93.50 238 ARG A CA 1
ATOM 1768 C C . ARG A 1 238 ? -25.114 -15.908 37.224 1.00 93.50 238 ARG A C 1
ATOM 1770 O O . ARG A 1 238 ? -26.248 -15.667 37.623 1.00 93.50 238 ARG A O 1
ATOM 1777 N N . HIS A 1 239 ? -24.034 -15.712 37.975 1.00 92.62 239 HIS A N 1
ATOM 1778 C CA . HIS A 1 239 ? -24.123 -15.387 39.399 1.00 92.62 239 HIS A CA 1
ATOM 1779 C C . HIS A 1 239 ? -24.070 -13.891 39.696 1.00 92.62 239 HIS A C 1
ATOM 1781 O O . HIS A 1 239 ? -24.539 -13.492 40.758 1.00 92.62 239 HIS A O 1
ATOM 1787 N N . ILE A 1 240 ? -23.513 -13.082 38.789 1.00 92.19 240 ILE A N 1
ATOM 1788 C CA . ILE A 1 240 ? -23.422 -11.627 38.958 1.00 92.19 240 ILE A CA 1
ATOM 1789 C C . ILE A 1 240 ? -24.383 -10.916 38.010 1.00 92.19 240 ILE A C 1
ATOM 1791 O O . ILE A 1 240 ? -25.223 -10.158 38.480 1.00 92.19 240 ILE A O 1
ATOM 1795 N N . LEU A 1 241 ? -24.320 -11.212 36.706 1.00 92.50 241 LEU A N 1
ATOM 1796 C CA . LEU A 1 241 ? -25.200 -10.569 35.715 1.00 92.50 241 LEU A CA 1
ATOM 1797 C C . LEU A 1 241 ? -26.614 -11.178 35.668 1.00 92.50 241 LEU A C 1
ATOM 1799 O O . LEU A 1 241 ? -27.502 -10.640 35.017 1.00 92.50 241 LEU A O 1
ATOM 1803 N N . GLY A 1 242 ? -26.838 -12.309 36.345 1.00 92.94 242 GLY A N 1
ATOM 1804 C CA . GLY A 1 242 ? -28.156 -12.938 36.459 1.00 92.94 242 GLY A CA 1
ATOM 1805 C C . GLY A 1 242 ? -28.676 -13.596 35.176 1.00 92.94 242 GLY A C 1
ATOM 1806 O O . GLY A 1 242 ? -29.875 -13.855 35.071 1.00 92.94 242 GLY A O 1
ATOM 1807 N N . PHE A 1 243 ? -27.811 -13.887 34.202 1.00 94.50 243 PHE A N 1
ATOM 1808 C CA . PHE A 1 243 ? -28.220 -14.505 32.941 1.00 94.50 243 PHE A CA 1
ATOM 1809 C C . PHE A 1 243 ? -28.563 -15.986 33.107 1.00 94.50 243 PHE A C 1
ATOM 1811 O O . PHE A 1 243 ? -27.866 -16.762 33.770 1.00 94.50 243 PHE A O 1
ATOM 1818 N N . THR A 1 244 ? -29.639 -16.400 32.445 1.00 93.88 244 THR A N 1
ATOM 1819 C CA . THR A 1 244 ? -30.066 -17.799 32.403 1.00 93.88 244 THR A CA 1
ATOM 1820 C C . THR A 1 244 ? -29.176 -18.630 31.478 1.00 93.88 244 THR A C 1
ATOM 1822 O O . THR A 1 244 ? -28.555 -18.124 30.544 1.00 93.88 244 THR A O 1
ATOM 1825 N N . GLU A 1 245 ? -29.152 -19.947 31.691 1.00 91.06 245 GLU A N 1
ATOM 1826 C CA . GLU A 1 245 ? -28.446 -20.885 30.806 1.00 91.06 245 GLU A CA 1
ATOM 1827 C C . GLU A 1 245 ? -28.956 -20.793 29.355 1.00 91.06 245 GLU A C 1
ATOM 1829 O O . GLU A 1 245 ? -28.165 -20.784 28.414 1.00 91.06 245 GLU A O 1
ATOM 1834 N N . GLY A 1 246 ? -30.269 -20.609 29.174 1.00 91.25 246 GLY A N 1
ATOM 1835 C CA . GLY A 1 246 ? -30.874 -20.404 27.858 1.00 91.25 246 GLY A CA 1
ATOM 1836 C C . GLY A 1 246 ? -30.354 -19.155 27.140 1.00 91.25 246 GLY A C 1
ATOM 1837 O O . GLY A 1 246 ? -30.044 -19.234 25.955 1.00 91.25 246 GLY A O 1
ATOM 1838 N N . GLN A 1 247 ? -30.201 -18.030 27.850 1.00 90.94 247 GLN A N 1
ATOM 1839 C CA . GLN A 1 247 ? -29.610 -16.805 27.293 1.00 90.94 247 GLN A CA 1
ATOM 1840 C C . GLN A 1 247 ? -28.140 -17.016 26.905 1.00 90.94 247 GLN A C 1
ATOM 1842 O O . GLN A 1 247 ? -27.743 -16.683 25.793 1.00 90.94 247 GLN A O 1
ATOM 1847 N N . MET A 1 248 ? -27.334 -17.625 27.781 1.00 90.88 248 MET A N 1
ATOM 1848 C CA . MET A 1 248 ? -25.891 -17.777 27.549 1.00 90.88 248 MET A CA 1
ATOM 1849 C C . MET A 1 248 ? -25.535 -18.700 26.371 1.00 90.88 248 MET A C 1
ATOM 1851 O O . MET A 1 248 ? -24.494 -18.510 25.736 1.00 90.88 248 MET A O 1
ATOM 1855 N N . HIS A 1 249 ? -26.387 -19.682 26.061 1.00 89.31 249 HIS A N 1
ATOM 1856 C CA . HIS A 1 249 ? -26.200 -20.597 24.927 1.00 89.31 249 HIS A CA 1
ATOM 1857 C C . HIS A 1 249 ? -27.008 -20.211 23.680 1.00 89.31 249 HIS A C 1
ATOM 1859 O O . HIS A 1 249 ? -26.900 -20.884 22.650 1.00 89.31 249 HIS A O 1
ATOM 1865 N N . ALA A 1 250 ? -27.798 -19.133 23.734 1.00 90.81 250 ALA A N 1
ATOM 1866 C CA . ALA A 1 250 ? -28.527 -18.646 22.574 1.00 90.81 250 ALA A CA 1
ATOM 1867 C C . ALA A 1 250 ? -27.559 -18.097 21.514 1.00 90.81 250 ALA A C 1
ATOM 1869 O O . ALA A 1 250 ? -26.696 -17.257 21.778 1.00 90.81 250 ALA A O 1
ATOM 1870 N N . SER A 1 251 ? -27.714 -18.570 20.276 1.00 87.62 251 SER A N 1
ATOM 1871 C CA . SER A 1 251 ? -26.928 -18.073 19.148 1.00 87.62 251 SER A CA 1
ATOM 1872 C C . SER A 1 251 ? -27.241 -16.595 18.903 1.00 87.62 251 SER A C 1
ATOM 1874 O O . SER A 1 251 ? -28.402 -16.232 18.728 1.00 87.62 251 SER A O 1
ATOM 1876 N N . GLY A 1 252 ? -26.211 -15.745 18.894 1.00 84.69 252 GLY A N 1
ATOM 1877 C CA . GLY A 1 252 ? -26.362 -14.306 18.656 1.00 84.69 252 GLY A CA 1
ATOM 1878 C C . GLY A 1 252 ? -26.865 -13.495 19.855 1.00 84.69 252 GLY A C 1
ATOM 1879 O O . GLY A 1 252 ? -27.289 -12.359 19.660 1.00 84.69 252 GLY A O 1
ATOM 1880 N N . TYR A 1 253 ? -26.829 -14.049 21.072 1.00 90.56 253 TYR A N 1
ATOM 1881 C CA . TYR A 1 253 ? -27.182 -13.315 22.289 1.00 90.56 253 TYR A CA 1
ATOM 1882 C C . TYR A 1 253 ? -26.334 -12.044 22.466 1.00 90.56 253 TYR A C 1
ATOM 1884 O O . TYR A 1 253 ? -25.111 -12.079 22.314 1.00 90.56 253 TYR A O 1
ATOM 1892 N N . GLN A 1 254 ? -26.985 -10.925 22.799 1.00 91.38 254 GLN A N 1
ATOM 1893 C CA . GLN A 1 254 ? -26.353 -9.608 22.896 1.00 91.38 254 GLN A CA 1
ATOM 1894 C C . GLN A 1 254 ? -26.343 -9.104 24.338 1.00 91.38 254 GLN A C 1
ATOM 1896 O O . GLN A 1 254 ? -27.237 -8.382 24.765 1.00 91.38 254 GLN A O 1
ATOM 1901 N N . VAL A 1 255 ? -25.285 -9.455 25.069 1.00 94.31 255 VAL A N 1
ATOM 1902 C CA . VAL A 1 255 ? -25.124 -9.121 26.494 1.00 94.31 255 VAL A CA 1
ATOM 1903 C C . VAL A 1 255 ? -25.301 -7.633 26.777 1.00 94.31 255 VAL A C 1
ATOM 1905 O O . VAL A 1 255 ? -26.017 -7.291 27.704 1.00 94.31 255 VAL A O 1
ATOM 1908 N N . LEU A 1 256 ? -24.696 -6.746 25.979 1.00 95.69 256 LEU A N 1
ATOM 1909 C CA . LEU A 1 256 ? -24.795 -5.301 26.220 1.00 95.69 256 LEU A CA 1
ATOM 1910 C C . LEU A 1 256 ? -26.246 -4.796 26.158 1.00 95.69 256 LEU A C 1
ATOM 1912 O O . LEU A 1 256 ? -26.630 -3.958 26.964 1.00 95.69 256 LEU A O 1
ATOM 1916 N N . ARG A 1 257 ? -27.077 -5.344 25.264 1.00 94.69 257 ARG A N 1
ATOM 1917 C CA . ARG A 1 257 ? -28.499 -4.976 25.197 1.00 94.69 257 ARG A CA 1
ATOM 1918 C C . ARG A 1 257 ? -29.281 -5.486 26.403 1.00 94.69 257 ARG A C 1
ATOM 1920 O O . ARG A 1 257 ? -30.109 -4.754 26.932 1.00 94.69 257 ARG A O 1
ATOM 1927 N N . ASP A 1 258 ? -29.007 -6.710 26.851 1.00 94.25 258 ASP A N 1
ATOM 1928 C CA . ASP A 1 258 ? -29.656 -7.276 28.043 1.00 94.25 258 ASP A CA 1
ATOM 1929 C C . ASP A 1 258 ? -29.227 -6.556 29.334 1.00 94.25 258 ASP A C 1
ATOM 1931 O O . ASP A 1 258 ? -30.015 -6.486 30.273 1.00 94.25 258 ASP A O 1
ATOM 1935 N N . LEU A 1 259 ? -28.030 -5.956 29.358 1.00 94.19 259 LEU A N 1
ATOM 1936 C CA . LEU A 1 259 ? -27.585 -5.024 30.407 1.00 94.19 259 LEU A CA 1
ATOM 1937 C C . LEU A 1 259 ? -28.213 -3.620 30.282 1.00 94.19 259 LEU A C 1
ATOM 1939 O O . LEU A 1 259 ? -27.934 -2.747 31.090 1.00 94.19 259 LEU A O 1
ATOM 1943 N N . GLY A 1 260 ? -29.052 -3.375 29.273 1.00 94.62 260 GLY A N 1
ATOM 1944 C CA . GLY A 1 260 ? -29.781 -2.116 29.113 1.00 94.62 260 GLY A CA 1
ATOM 1945 C C . GLY A 1 260 ? -29.061 -1.027 28.315 1.00 94.62 260 GLY A C 1
ATOM 1946 O O . GLY A 1 260 ? -29.607 0.070 28.192 1.00 94.62 260 GLY A O 1
ATOM 1947 N N . PHE A 1 261 ? -27.890 -1.300 27.727 1.00 96.81 261 PHE A N 1
ATOM 1948 C CA . PHE A 1 261 ? -27.231 -0.338 26.838 1.00 96.81 261 PHE A CA 1
ATOM 1949 C C . PHE A 1 261 ? -28.019 -0.173 25.534 1.00 96.81 261 PHE A C 1
ATOM 1951 O O . PHE A 1 261 ? -28.421 -1.156 24.901 1.00 96.81 261 PHE A O 1
ATOM 1958 N N . SER A 1 262 ? -28.219 1.079 25.116 1.00 96.81 262 SER A N 1
ATOM 1959 C CA . SER A 1 262 ? -28.904 1.384 23.862 1.00 96.81 262 SER A CA 1
ATOM 1960 C C . SER A 1 262 ? -28.036 1.036 22.647 1.00 96.81 262 SER A C 1
ATOM 1962 O O . SER A 1 262 ? -26.807 0.992 22.725 1.00 96.81 262 SER A O 1
ATOM 1964 N N . ASP A 1 263 ? -28.666 0.828 21.488 1.00 95.88 263 ASP A N 1
ATOM 1965 C CA . ASP A 1 263 ? -27.934 0.610 20.231 1.00 95.88 263 ASP A CA 1
ATOM 1966 C C . ASP A 1 263 ? -27.024 1.793 19.873 1.00 95.88 263 ASP A C 1
ATOM 1968 O O . ASP A 1 263 ? -25.946 1.596 19.311 1.00 95.88 263 ASP A O 1
ATOM 1972 N N . GLU A 1 264 ? -27.434 3.012 20.230 1.00 96.69 264 GLU A N 1
ATOM 1973 C CA . GLU A 1 264 ? -26.652 4.230 20.023 1.00 96.69 264 GLU A CA 1
ATOM 1974 C C . GLU A 1 264 ? -25.399 4.246 20.908 1.00 96.69 264 GLU A C 1
ATOM 1976 O O . GLU A 1 264 ? -24.300 4.478 20.406 1.00 96.69 264 GLU A O 1
ATOM 1981 N N . ASP A 1 265 ? -25.533 3.894 22.190 1.00 96.38 265 ASP A N 1
ATOM 1982 C CA . ASP A 1 265 ? -24.411 3.806 23.133 1.00 96.38 265 ASP A CA 1
ATOM 1983 C C . ASP A 1 265 ? -23.407 2.727 22.729 1.00 96.38 265 ASP A C 1
ATOM 1985 O O . ASP A 1 265 ? -22.191 2.948 22.774 1.00 96.38 265 ASP A O 1
ATOM 1989 N N . ILE A 1 266 ? -23.907 1.558 22.310 1.00 96.81 266 ILE A N 1
ATOM 1990 C CA . ILE A 1 266 ? -23.075 0.451 21.831 1.00 96.81 266 ILE A CA 1
ATOM 1991 C C . ILE A 1 266 ? -22.330 0.883 20.570 1.00 96.81 266 ILE A C 1
ATOM 1993 O O . ILE A 1 266 ? -21.120 0.678 20.484 1.00 96.81 266 ILE A O 1
ATOM 1997 N N . HIS A 1 267 ? -23.015 1.514 19.614 1.00 95.38 267 HIS A N 1
ATOM 1998 C CA . HIS A 1 267 ? -22.398 1.972 18.375 1.00 95.38 267 HIS A CA 1
ATOM 1999 C C . HIS A 1 267 ? -21.344 3.061 18.618 1.00 95.38 267 HIS A C 1
ATOM 2001 O O . HIS A 1 267 ? -20.218 2.940 18.133 1.00 95.38 267 HIS A O 1
ATOM 2007 N N . ALA A 1 268 ? -21.666 4.085 19.411 1.00 95.75 268 ALA A N 1
ATOM 2008 C CA . ALA A 1 268 ? -20.744 5.170 19.736 1.00 95.75 268 ALA A CA 1
ATOM 2009 C C . ALA A 1 268 ? -19.510 4.660 20.498 1.00 95.75 268 ALA A C 1
ATOM 2011 O O . ALA A 1 268 ? -18.381 5.075 20.226 1.00 95.75 268 ALA A O 1
ATOM 2012 N N . SER A 1 269 ? -19.703 3.707 21.412 1.00 97.12 269 SER A N 1
ATOM 2013 C CA . SER A 1 269 ? -18.600 3.075 22.144 1.00 97.12 269 SER A CA 1
ATOM 2014 C C . SER A 1 269 ? -17.779 2.160 21.242 1.00 97.12 269 SER A C 1
ATOM 2016 O O . SER A 1 269 ? -16.557 2.160 21.327 1.00 97.12 269 SER A O 1
ATOM 2018 N N . ASN A 1 270 ? -18.413 1.430 20.325 1.00 95.94 270 ASN A N 1
ATOM 2019 C CA . ASN A 1 270 ? -17.704 0.636 19.329 1.00 95.94 270 ASN A CA 1
ATOM 2020 C C . ASN A 1 270 ? -16.825 1.517 18.434 1.00 95.94 270 ASN A C 1
ATOM 2022 O O . ASN A 1 270 ? -15.653 1.211 18.239 1.00 95.94 270 ASN A O 1
ATOM 2026 N N . LEU A 1 271 ? -17.356 2.643 17.952 1.00 94.69 271 LEU A N 1
ATOM 2027 C CA . LEU A 1 271 ? -16.601 3.614 17.164 1.00 94.69 271 LEU A CA 1
ATOM 2028 C C . LEU A 1 271 ? -15.404 4.172 17.951 1.00 94.69 271 LEU A C 1
ATOM 2030 O O . LEU A 1 271 ? -14.301 4.248 17.422 1.00 94.69 271 LEU A O 1
ATOM 2034 N N . TYR A 1 272 ? -15.600 4.506 19.228 1.00 95.88 272 TYR A N 1
ATOM 2035 C CA . TYR A 1 272 ? -14.539 5.016 20.099 1.00 95.88 272 TYR A CA 1
ATOM 2036 C C . TYR A 1 272 ? -13.434 3.982 20.366 1.00 95.88 272 TYR A C 1
ATOM 2038 O O . TYR A 1 272 ? -12.243 4.293 20.292 1.00 95.88 272 TYR A O 1
ATOM 2046 N N . VAL A 1 273 ? -13.830 2.753 20.696 1.00 95.56 273 VAL A N 1
ATOM 2047 C CA . VAL A 1 273 ? -12.933 1.690 21.164 1.00 95.56 273 VAL A CA 1
ATOM 2048 C C . VAL A 1 273 ? -12.270 0.982 19.985 1.00 95.56 273 VAL A C 1
ATOM 2050 O O . VAL A 1 273 ? -11.048 0.844 19.946 1.00 95.56 273 VAL A O 1
ATOM 2053 N N . CYS A 1 274 ? -13.072 0.522 19.027 1.00 93.56 274 CYS A N 1
ATOM 2054 C CA . CYS A 1 274 ? -12.636 -0.324 17.922 1.00 93.56 274 CYS A CA 1
ATOM 2055 C C . CYS A 1 274 ? -12.263 0.482 16.673 1.00 93.56 274 CYS A C 1
ATOM 2057 O O . CYS A 1 274 ? -11.434 -0.002 15.901 1.00 93.56 274 CYS A O 1
ATOM 2059 N N . GLY A 1 275 ? -12.792 1.698 16.517 1.00 94.06 275 GLY A N 1
ATOM 2060 C CA . GLY A 1 275 ? -12.542 2.571 15.371 1.00 94.06 275 GLY A CA 1
ATOM 2061 C C . GLY A 1 275 ? -13.568 2.403 14.255 1.00 94.06 275 GLY A C 1
ATOM 2062 O O . GLY A 1 275 ? -14.301 1.417 14.193 1.00 94.06 275 GLY A O 1
ATOM 2063 N N . ALA A 1 276 ? -13.597 3.375 13.349 1.00 93.06 276 ALA A N 1
ATOM 2064 C CA . ALA A 1 276 ? -14.465 3.398 12.177 1.00 93.06 276 ALA A CA 1
ATOM 2065 C C . ALA A 1 276 ? -13.986 2.454 11.067 1.00 93.06 276 ALA A C 1
ATOM 2067 O O . ALA A 1 276 ? -14.754 2.114 10.173 1.00 93.06 276 ALA A O 1
ATOM 2068 N N . MET A 1 277 ? -12.704 2.063 11.090 1.00 91.56 277 MET A N 1
ATOM 2069 C CA . MET A 1 277 ? -12.010 1.324 10.022 1.00 91.56 277 MET A CA 1
ATOM 2070 C C . MET A 1 277 ? -11.937 2.073 8.679 1.00 91.56 277 MET A C 1
ATOM 2072 O O . MET A 1 277 ? -11.399 1.545 7.705 1.00 91.56 277 MET A O 1
ATOM 2076 N N . THR A 1 278 ? -12.433 3.308 8.643 1.00 92.19 278 THR A N 1
ATOM 2077 C CA . THR A 1 278 ? -12.429 4.225 7.508 1.00 92.19 278 THR A CA 1
ATOM 2078 C C . THR A 1 278 ? -11.990 5.615 7.947 1.00 92.19 278 THR A C 1
ATOM 2080 O O . THR A 1 278 ? -12.111 5.982 9.115 1.00 92.19 278 THR A O 1
ATOM 2083 N N . THR A 1 279 ? -11.468 6.381 6.998 1.00 93.12 279 THR A N 1
ATOM 2084 C CA . THR A 1 279 ? -11.212 7.815 7.128 1.00 93.12 279 THR A CA 1
ATOM 2085 C C . THR A 1 279 ? -12.445 8.670 6.849 1.00 93.12 279 THR A C 1
ATOM 2087 O O . THR A 1 279 ? -12.453 9.848 7.198 1.00 93.12 279 THR A O 1
ATOM 2090 N N . GLU A 1 280 ? -13.483 8.124 6.217 1.00 93.06 280 GLU A N 1
ATOM 2091 C CA . GLU A 1 280 ? -14.701 8.880 5.931 1.00 93.06 280 GLU A CA 1
ATOM 2092 C C . GLU A 1 280 ? -15.409 9.280 7.224 1.00 93.06 280 GLU A C 1
ATOM 2094 O O . GLU A 1 280 ? -15.599 8.463 8.118 1.00 93.06 280 GLU A O 1
ATOM 2099 N N . GLY A 1 281 ? -15.775 10.556 7.346 1.00 93.56 281 GLY A N 1
ATOM 2100 C CA . GLY A 1 281 ? -16.352 11.091 8.580 1.00 93.56 281 GLY A CA 1
ATOM 2101 C C . GLY A 1 281 ? -15.347 11.307 9.718 1.00 93.56 281 GLY A C 1
ATOM 2102 O O . GLY A 1 281 ? -15.757 11.763 10.788 1.00 93.56 281 GLY A O 1
ATOM 2103 N N . ALA A 1 282 ? -14.051 11.046 9.503 1.00 96.00 282 ALA A N 1
ATOM 2104 C CA . ALA A 1 282 ? -13.023 11.363 10.486 1.00 96.00 282 ALA A CA 1
ATOM 2105 C C . ALA A 1 282 ? -12.999 12.873 10.790 1.00 96.00 282 ALA A C 1
ATOM 2107 O O . ALA A 1 282 ? -13.172 13.694 9.880 1.00 96.00 282 ALA A O 1
ATOM 2108 N N . PRO A 1 283 ? -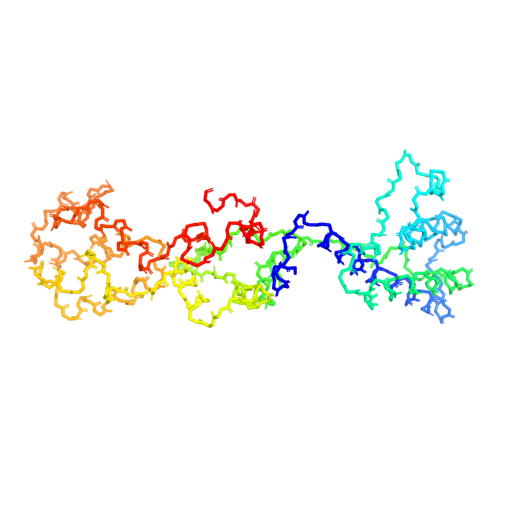12.754 13.266 12.053 1.00 96.12 283 PRO A N 1
ATOM 2109 C CA . PRO A 1 283 ? -12.619 14.672 12.414 1.00 96.12 283 PRO A CA 1
ATOM 2110 C C . PRO A 1 283 ? -11.467 15.315 11.635 1.00 96.12 283 PRO A C 1
ATOM 2112 O O . PRO A 1 283 ? -10.474 14.661 11.337 1.00 96.12 283 PRO A O 1
ATOM 2115 N N . HIS A 1 284 ? -11.588 16.605 11.310 1.00 97.69 284 HIS A N 1
ATOM 2116 C CA . HIS A 1 284 ? -10.585 17.419 10.592 1.00 97.69 284 HIS A CA 1
ATOM 2117 C C . HIS A 1 284 ? -10.315 17.033 9.131 1.00 97.69 284 HIS A C 1
ATOM 2119 O O . HIS A 1 284 ? -9.934 17.899 8.341 1.00 97.69 284 HIS A O 1
ATOM 2125 N N . LEU A 1 285 ? -10.525 15.773 8.737 1.00 97.81 285 LEU A N 1
ATOM 2126 C CA . LEU A 1 285 ? -10.199 15.300 7.398 1.00 97.81 285 LEU A CA 1
ATOM 2127 C C . LEU A 1 285 ? -11.082 15.967 6.336 1.00 97.81 285 LEU A C 1
ATOM 2129 O O . LEU A 1 285 ? -12.294 15.766 6.257 1.00 97.81 285 LEU A O 1
ATOM 2133 N N . LYS A 1 286 ? -10.438 16.731 5.456 1.00 97.69 286 LYS A N 1
ATOM 2134 C CA . LYS A 1 286 ? -11.071 17.378 4.309 1.00 97.69 286 LYS A CA 1
ATOM 2135 C C . LYS A 1 286 ? -11.527 16.349 3.281 1.00 97.69 286 LYS A C 1
ATOM 2137 O O . LYS A 1 28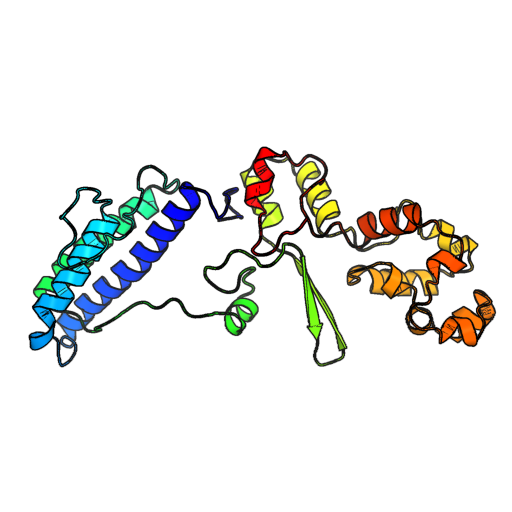6 ? -10.772 15.446 2.925 1.00 97.69 286 LYS A O 1
ATOM 2142 N N . LEU A 1 287 ? -12.715 16.576 2.720 1.00 96.06 287 LEU A N 1
ATOM 2143 C CA . LEU A 1 287 ? -13.315 15.728 1.684 1.00 96.06 287 LEU A CA 1
ATOM 2144 C C . LEU A 1 287 ? -12.403 15.544 0.457 1.00 96.06 287 LEU A C 1
ATOM 2146 O O . LEU A 1 287 ? -12.315 14.458 -0.100 1.00 96.06 287 LEU A O 1
ATOM 2150 N N . GLU A 1 288 ? -11.666 16.587 0.066 1.00 96.06 288 GLU A N 1
ATOM 2151 C CA . GLU A 1 288 ? -10.730 16.542 -1.070 1.00 96.06 288 GLU A CA 1
ATOM 2152 C C . GLU A 1 288 ? -9.545 15.579 -0.862 1.00 96.06 288 GLU A C 1
ATOM 2154 O O . GLU A 1 288 ? -8.896 15.184 -1.827 1.00 96.06 288 GLU A O 1
ATOM 2159 N N . HIS A 1 289 ? -9.271 15.174 0.384 1.00 97.12 289 HIS A N 1
ATOM 2160 C CA . HIS A 1 289 ? -8.199 14.239 0.726 1.00 97.12 289 HIS A CA 1
ATOM 2161 C C . HIS A 1 289 ? -8.675 12.783 0.835 1.00 97.12 289 HIS A C 1
ATOM 2163 O O . HIS A 1 289 ? -7.836 11.905 1.017 1.00 97.12 289 HIS A O 1
ATOM 2169 N N . TYR A 1 290 ? -9.976 12.498 0.696 1.00 95.38 290 TYR A N 1
ATOM 2170 C CA . TYR A 1 290 ? -10.516 11.139 0.868 1.00 95.38 290 TYR A CA 1
ATOM 2171 C C . TYR A 1 290 ? -9.866 10.149 -0.102 1.00 95.38 290 TYR A C 1
ATOM 2173 O O . TYR A 1 290 ? -9.363 9.114 0.323 1.00 95.38 290 TYR A O 1
ATOM 2181 N N . ALA A 1 291 ? -9.718 10.550 -1.368 1.00 95.06 291 ALA A N 1
ATOM 2182 C CA . ALA A 1 291 ? -9.134 9.714 -2.414 1.00 95.06 291 ALA A CA 1
ATOM 2183 C C . ALA A 1 291 ? -7.686 9.259 -2.130 1.00 95.06 291 ALA A C 1
ATOM 2185 O O . ALA A 1 291 ? -7.194 8.320 -2.755 1.00 95.06 291 ALA A O 1
ATOM 2186 N N . VAL A 1 292 ? -6.962 9.912 -1.210 1.00 96.06 292 VAL A N 1
ATOM 2187 C CA . VAL A 1 292 ? -5.615 9.484 -0.780 1.00 96.06 292 VAL A CA 1
ATOM 2188 C C . VAL A 1 292 ? -5.663 8.163 -0.008 1.00 96.06 292 VAL A C 1
ATOM 2190 O O . VAL A 1 292 ? -4.707 7.386 -0.065 1.00 96.06 292 VAL A O 1
ATOM 2193 N N . PHE A 1 293 ? -6.770 7.913 0.689 1.00 94.94 293 PHE A N 1
ATOM 2194 C CA . PHE A 1 293 ? -6.975 6.770 1.575 1.00 94.94 293 PHE A CA 1
ATOM 2195 C C . PHE A 1 293 ? -7.844 5.669 0.953 1.00 94.94 293 PHE A C 1
ATOM 2197 O O . PHE A 1 293 ? -8.071 4.642 1.594 1.00 94.94 293 PHE A O 1
ATOM 2204 N N . ASP A 1 294 ? -8.269 5.848 -0.302 1.00 92.19 294 ASP A N 1
ATOM 2205 C CA . ASP A 1 294 ? -9.021 4.843 -1.048 1.00 92.19 294 ASP A CA 1
ATOM 2206 C C . ASP A 1 294 ? -8.260 3.516 -1.124 1.00 92.19 294 ASP A C 1
ATOM 2208 O O . ASP A 1 294 ? -7.066 3.443 -1.441 1.00 92.19 294 ASP A O 1
ATOM 2212 N N . CYS A 1 295 ? -8.998 2.448 -0.847 1.00 91.44 295 CYS A N 1
ATOM 2213 C CA . CYS A 1 295 ? -8.516 1.078 -0.835 1.00 91.44 295 CYS A CA 1
ATOM 2214 C C . CYS A 1 295 ? -9.183 0.257 -1.952 1.00 91.44 295 CYS A C 1
ATOM 2216 O O . CYS A 1 295 ? -10.102 0.710 -2.632 1.00 91.44 295 CYS A O 1
ATOM 2218 N N . ALA A 1 296 ? -8.717 -0.976 -2.165 1.00 86.00 296 ALA A N 1
ATOM 2219 C CA . ALA A 1 296 ? -9.256 -1.872 -3.191 1.00 86.00 296 ALA A CA 1
ATOM 2220 C C . ALA A 1 296 ? -10.733 -2.235 -2.954 1.00 86.00 296 ALA A C 1
ATOM 2222 O O . ALA A 1 296 ? -11.468 -2.505 -3.906 1.00 86.00 296 ALA A O 1
ATOM 2223 N N . THR A 1 297 ? -11.160 -2.267 -1.691 1.00 73.44 297 THR A N 1
ATOM 2224 C CA . THR A 1 297 ? -12.571 -2.388 -1.315 1.00 73.44 297 THR A CA 1
ATOM 2225 C C . THR A 1 297 ? -13.099 -1.049 -0.822 1.00 73.44 297 THR A C 1
ATOM 2227 O O . THR A 1 297 ? -12.345 -0.354 -0.139 1.00 73.44 297 THR A O 1
ATOM 2230 N N . PRO A 1 298 ? -14.378 -0.712 -1.088 1.00 63.16 298 PRO A N 1
ATOM 2231 C CA . PRO A 1 298 ? -15.029 0.409 -0.422 1.00 63.16 298 PRO A CA 1
ATOM 2232 C C . PRO A 1 298 ? -14.868 0.255 1.092 1.00 63.16 298 PRO A C 1
ATOM 2234 O O . PRO A 1 298 ? -15.291 -0.746 1.674 1.00 63.16 298 PRO A O 1
ATOM 2237 N N . CYS A 1 299 ? -14.175 1.203 1.710 1.00 56.12 299 CYS A N 1
ATOM 2238 C CA . CYS A 1 299 ? -14.026 1.291 3.154 1.00 56.12 299 CYS A CA 1
ATOM 2239 C C . CYS A 1 299 ? -14.955 2.413 3.618 1.00 56.12 299 CYS A C 1
ATOM 2241 O O . CYS A 1 299 ? -14.472 3.486 3.953 1.00 56.12 299 CYS A O 1
ATOM 2243 N N . GLY A 1 300 ? -16.270 2.196 3.551 1.00 47.16 300 GLY A N 1
ATOM 2244 C CA . GLY A 1 300 ? -17.287 3.243 3.736 1.00 47.16 300 GLY A CA 1
ATOM 2245 C C . GLY A 1 300 ? -18.405 3.105 2.723 1.00 47.16 300 GLY A C 1
ATOM 2246 O O . GLY A 1 300 ? -18.078 3.073 1.516 1.00 47.16 300 GLY A O 1
#

Radius of gyration: 27.85 Å; chains: 1; bounding box: 62×40×75 Å

Secondary structure (DSSP, 8-state):
-GGGT--TTSHHHHHHHHHHHHHHHHHHHHHHHHHHHHH---TTHHHHHHHHHHHHHHHHHHHTT--STT-STT-SSPPPPP-TTT-S-HHHHHHHHHHHHHHHHHHHHH--S-S--------HHHHHHTT-SSSSSSPPS-SEEEEE-TTS-EEEEE-TTHHHHHHHTT--HHHHHHHHHHHH--S-STT-SSS-HHHHHHTT--HHHHHHHHHHHTT-SSGGGGGSHHHH-HHHHHHTS---HHHHHSTT--HHHHTT--HHHHHHHHHHHH--SSSTT-SS--GGGGGGS--SS---